Protein AF-G9YFD0-F1 (afdb_monomer)

InterPro domains:
  IPR000417 Hydroxyethylthiazole kinase [PF02110] (16-222)
  IPR000417 Hydroxyethylthiazole kinase [PIRSF000513] (11-227)
  IPR000417 Hydroxyethylthiazole kinase [PR01099] (23-30)
  IPR000417 Hydroxyethylthiazole kinase [PR01099] (36-57)
  IPR000417 Hydroxyethylthiazole kinase [PR01099] (67-75)
  IPR000417 Hydroxyethylthiazole kinase [PR01099] (93-110)
  IPR000417 Hydroxyethylthiazole kinase [PR01099] (123-137)
  IPR000417 Hydroxyethylthiazole kinase [cd01170] (19-228)
  IPR029056 Ribokinase-like [G3DSA:3.40.1190.20] (1-235)
  IPR029056 Ribokinase-like [SSF53613] (13-232)

Solvent-accessible surface area (backbone atoms only — not comparable to full-atom values): 11737 Å² total; per-residue (Å²): 131,86,48,73,67,54,50,52,53,51,38,54,51,44,54,51,49,29,58,76,63,40,37,35,24,25,32,36,59,23,83,90,32,47,67,56,22,38,52,41,19,41,72,67,32,26,34,61,48,78,47,64,46,40,68,54,27,33,51,38,44,69,70,28,49,12,28,21,43,37,50,62,58,78,53,83,59,42,75,52,11,52,57,43,22,39,52,45,21,52,76,68,73,37,39,29,27,37,30,56,47,67,55,85,52,64,69,68,51,46,51,52,58,58,50,38,68,81,37,56,42,31,25,40,39,37,41,22,60,36,40,16,28,49,16,20,73,69,74,36,58,62,31,37,88,72,58,73,84,54,72,95,76,60,89,58,48,40,75,73,20,45,53,5,33,30,39,47,5,54,70,44,74,17,13,22,36,27,47,60,84,46,26,38,37,22,46,44,82,54,79,46,78,47,78,63,50,56,83,64,48,83,74,38,90,39,52,72,57,18,39,44,32,30,20,12,32,36,35,47,76,41,56,39,54,52,9,46,50,44,27,62,60,71,68,78

Nearest PDB structures (foldseek):
  6jyy-assembly1_B  TM=9.374E-01  e=8.723E-18  Klebsiella pneumoniae
  1ekq-assembly1_A  TM=9.026E-01  e=1.195E-16  Bacillus subtilis
  1esq-assembly1_C  TM=8.991E-01  e=3.021E-16  Bacillus subtilis
  1ekq-assembly2_B  TM=9.129E-01  e=8.063E-16  Bacillus subtilis
  1esq-assembly1_B  TM=9.054E-01  e=2.272E-15  Bacillus subtilis

pLDDT: mean 92.19, std 11.99, range [37.16, 98.88]

Mean predicted aligned error: 4.32 Å

Sequence (236 aa):
MLTEKELRTQAAAAVTAVHETTPLAGSITNFVTIDFVANAQLAVGGSAAMVYLPDEGTALAIAGQSMYINVGTLLPVHERTVPAAMVQLHRSAKPWVLDPVAVGLGELRTKLLSTARNCPPAIIRGNASEIIALAGLWGLNGGSAMSQVRGVDSTDTVRTALDAAVSLARFTGGAVAVSGAEDLITDGTCALYCNGGSPMMERITGCGCSLGGVIAVYAAVVSPLIAAFCGTQLII

Radius of gyration: 15.89 Å; Cα contacts (8 Å, |Δi|>4): 515; chains: 1; bounding box: 35×40×39 Å

Organism: NCBI:txid861450

Secondary structure (DSSP, 8-state):
---HHHHHHHHHHHHHHHHHH--EEEEE--TTTHHHHHHHHHHTT-EEEE--SHHHHHHHHHHSSEEEEE-SS--TTHHHHHHHHHHHHHHTT--EEEE-TTTTS-HHHHHHHHHHTTS--SEEEEEHHHHHHHHHHTT-TT--S------S-----GGGGHHHHHHHHHHHTSEEEEESSEEEEE-SS-EEEEE---GGGGGSTTHHHHHHHHHHHHHTTS-HHHHHHHHHHHT-

Foldseek 3Di:
DDDPVNLVVVLVVLLVQCQVPQFEAEEAEDPVCQVVLQVLCVVSSHHYDYDQAQVVLLVSLVVTQEYEYEPAHDDPRCLRRLLSNLVNNLVVVHAYEYELHQQPDDDSSLVSLLSCLVSPHQEYEYALLSLQCSLQSNVWPLHDVDPVSPDPDDPDDQVSSVRSQLRSLVSRCHKYWHDDQWIWIDNNPDIDIHHDADPCCVVDPCSRVSLSSQLRSSSSPDGRRSSNVSSVVVRD

Structure (mmCIF, N/CA/C/O backbone):
data_AF-G9YFD0-F1
#
_entry.id   AF-G9YFD0-F1
#
loop_
_atom_site.group_PDB
_atom_site.id
_atom_site.type_symbol
_atom_site.label_atom_id
_atom_site.label_alt_id
_atom_site.label_comp_id
_atom_site.label_asym_id
_atom_site.label_entity_id
_atom_site.label_seq_id
_atom_site.pdbx_PDB_ins_code
_atom_site.Cartn_x
_atom_site.Cartn_y
_atom_site.Cartn_z
_atom_site.occupancy
_atom_site.B_iso_or_equiv
_atom_site.auth_seq_id
_atom_site.auth_comp_id
_atom_site.auth_asym_id
_atom_site.auth_atom_id
_atom_site.pdbx_PDB_model_num
ATOM 1 N N . MET A 1 1 ? -18.812 14.965 3.223 1.00 67.12 1 MET A N 1
ATOM 2 C CA . MET A 1 1 ? -17.370 14.919 3.547 1.00 67.12 1 MET A CA 1
ATOM 3 C C . MET A 1 1 ? -17.243 14.603 5.021 1.00 67.12 1 MET A C 1
ATOM 5 O O . MET A 1 1 ? -18.057 15.118 5.780 1.00 67.12 1 MET A O 1
ATOM 9 N N . LEU A 1 2 ? -16.282 13.762 5.400 1.00 81.56 2 LEU A N 1
ATOM 10 C CA . LEU A 1 2 ? -15.976 13.483 6.804 1.00 81.56 2 LEU A CA 1
ATOM 11 C C . LEU A 1 2 ? -15.440 14.749 7.478 1.00 81.56 2 LEU A C 1
ATOM 13 O O . LEU A 1 2 ? -14.580 15.435 6.928 1.00 81.56 2 LEU A O 1
ATOM 17 N N . THR A 1 3 ? -15.950 15.060 8.661 1.00 88.94 3 THR A N 1
ATOM 18 C CA . THR A 1 3 ? -15.402 16.113 9.519 1.00 88.94 3 THR A CA 1
ATOM 19 C C . THR A 1 3 ? -14.108 15.640 10.185 1.00 88.94 3 THR A C 1
ATOM 21 O O . THR A 1 3 ? -13.885 14.441 10.361 1.00 88.94 3 THR A O 1
ATOM 24 N N . GLU A 1 4 ? -13.259 16.572 10.628 1.00 86.94 4 GLU A N 1
ATOM 25 C CA . GLU A 1 4 ? -12.033 16.227 11.368 1.00 86.94 4 GLU A CA 1
ATOM 26 C C . GLU A 1 4 ? -12.337 15.382 12.618 1.00 86.94 4 GLU A C 1
ATOM 28 O O . GLU A 1 4 ? -11.631 14.420 12.922 1.00 86.94 4 GLU A O 1
ATOM 33 N N . LYS A 1 5 ? -13.430 15.702 13.322 1.00 90.50 5 LYS A N 1
ATOM 34 C CA . LYS A 1 5 ? -13.873 14.948 14.497 1.00 90.50 5 LYS A CA 1
ATOM 35 C C . LYS A 1 5 ? -14.193 13.495 14.142 1.00 90.50 5 LYS A C 1
ATOM 37 O O . LYS A 1 5 ? -13.749 12.595 14.847 1.00 90.50 5 LYS A O 1
ATOM 42 N N . GLU A 1 6 ? -14.921 13.261 13.051 1.00 93.38 6 GLU A N 1
ATOM 43 C CA . GLU A 1 6 ? -15.257 11.908 12.590 1.00 93.38 6 GLU A CA 1
ATOM 44 C C . GLU A 1 6 ? -14.015 11.126 12.154 1.00 93.38 6 GLU A C 1
ATOM 46 O O . GLU A 1 6 ? -13.905 9.950 12.500 1.00 93.38 6 GLU A O 1
ATOM 51 N N . LEU A 1 7 ? -13.062 11.768 11.464 1.00 91.81 7 LEU A N 1
ATOM 52 C CA . LEU A 1 7 ? -11.781 11.149 11.101 1.00 91.81 7 LEU A CA 1
ATOM 53 C C . LEU A 1 7 ? -11.010 10.695 12.343 1.00 91.81 7 LEU A C 1
ATOM 55 O O . LEU A 1 7 ? -10.585 9.546 12.413 1.00 91.81 7 LEU A O 1
ATOM 59 N N . ARG A 1 8 ? -10.881 11.563 13.355 1.00 90.94 8 ARG A N 1
ATOM 60 C CA . ARG A 1 8 ? -10.193 11.229 14.614 1.00 90.94 8 ARG A CA 1
ATOM 61 C C . ARG A 1 8 ? -10.898 10.110 15.380 1.00 90.94 8 ARG A C 1
ATOM 63 O O . ARG A 1 8 ? -10.229 9.229 15.911 1.00 90.94 8 ARG A O 1
ATOM 70 N N . THR A 1 9 ? -12.232 10.113 15.422 1.00 95.81 9 THR A N 1
ATOM 71 C CA . THR A 1 9 ? -13.007 9.036 16.057 1.00 95.81 9 THR A CA 1
ATOM 72 C C . THR A 1 9 ? -12.812 7.703 15.338 1.00 95.81 9 THR A C 1
ATOM 74 O O . THR A 1 9 ? -12.570 6.695 15.997 1.00 95.81 9 THR A O 1
ATOM 77 N N . GLN A 1 10 ? -12.864 7.687 14.003 1.00 96.31 10 GLN A N 1
ATOM 78 C CA . GLN A 1 10 ? -12.632 6.468 13.226 1.00 96.31 10 GLN A CA 1
ATOM 79 C C . GLN A 1 10 ? -11.185 5.981 13.338 1.00 96.31 10 GLN A C 1
ATOM 81 O O . GLN A 1 10 ? -10.968 4.780 13.449 1.00 96.31 10 GLN A O 1
ATOM 86 N N . ALA A 1 11 ? -10.207 6.888 13.386 1.00 94.88 11 ALA A N 1
ATOM 87 C CA . ALA A 1 11 ? -8.807 6.531 13.593 1.00 94.88 11 ALA A CA 1
ATOM 88 C C . ALA A 1 11 ? -8.566 5.905 14.976 1.00 94.88 11 ALA A C 1
ATOM 90 O O . ALA A 1 11 ? -7.920 4.866 15.079 1.00 94.88 11 ALA A O 1
ATOM 91 N N . ALA A 1 12 ? -9.139 6.480 16.039 1.00 95.62 12 ALA A N 1
ATOM 92 C CA . ALA A 1 12 ? -9.055 5.902 17.380 1.00 95.62 12 ALA A CA 1
ATOM 93 C C . ALA A 1 12 ? -9.693 4.502 17.436 1.00 95.62 12 ALA A C 1
ATOM 95 O O . ALA A 1 12 ? -9.100 3.576 17.983 1.00 95.62 12 ALA A O 1
ATOM 96 N N . ALA A 1 13 ? -10.862 4.330 16.807 1.00 97.31 13 ALA A N 1
ATOM 97 C CA . ALA A 1 13 ? -11.509 3.025 16.693 1.00 97.31 13 ALA A CA 1
ATOM 98 C C . ALA A 1 13 ? -10.659 2.020 15.895 1.00 97.31 13 ALA A C 1
ATOM 100 O O . ALA A 1 13 ? -10.605 0.848 16.259 1.00 97.31 13 ALA A O 1
ATOM 101 N N . ALA A 1 14 ? -9.957 2.472 14.850 1.00 97.69 14 ALA A N 1
ATOM 102 C CA . ALA A 1 14 ? -9.052 1.635 14.069 1.00 97.69 14 ALA A CA 1
ATOM 103 C C . ALA A 1 14 ? -7.879 1.121 14.917 1.00 97.69 14 ALA A C 1
ATOM 105 O O . ALA A 1 14 ? -7.557 -0.061 14.852 1.00 97.69 14 ALA A O 1
ATOM 106 N N . VAL A 1 15 ? -7.272 1.981 15.746 1.00 96.88 15 VAL A N 1
ATOM 107 C CA . VAL A 1 15 ? -6.200 1.589 16.680 1.00 96.88 15 VAL A CA 1
ATOM 108 C C . VAL A 1 15 ? -6.696 0.514 17.646 1.00 96.88 15 VAL A C 1
ATOM 110 O O . VAL A 1 15 ? -6.052 -0.524 17.785 1.00 96.88 15 VAL A O 1
ATOM 113 N N . THR A 1 16 ? -7.864 0.715 18.263 1.00 97.88 16 THR A N 1
ATOM 114 C CA . THR A 1 16 ? -8.477 -0.294 19.139 1.00 97.88 16 THR A CA 1
ATOM 115 C C . THR A 1 16 ? -8.717 -1.610 18.398 1.00 97.88 16 THR A C 1
ATOM 117 O O . THR A 1 16 ? -8.292 -2.658 18.878 1.00 97.88 16 THR A O 1
ATOM 120 N N . ALA A 1 17 ? -9.307 -1.564 17.200 1.00 98.31 17 ALA A N 1
ATOM 121 C CA . ALA A 1 17 ? -9.599 -2.757 16.411 1.00 98.31 17 ALA A CA 1
ATOM 122 C C . ALA A 1 17 ? -8.333 -3.535 16.015 1.00 98.31 17 ALA A C 1
ATOM 124 O O . ALA A 1 17 ? -8.335 -4.765 16.070 1.00 98.31 17 ALA A O 1
ATOM 125 N N . VAL A 1 18 ? -7.241 -2.849 15.652 1.00 98.31 18 VAL A N 1
ATOM 126 C CA . VAL A 1 18 ? -5.954 -3.506 15.366 1.00 98.31 18 VAL A CA 1
ATOM 127 C C . VAL A 1 18 ? -5.437 -4.235 16.604 1.00 98.31 18 VAL A C 1
ATOM 129 O O . VAL A 1 18 ? -5.108 -5.413 16.505 1.00 98.31 18 VAL A O 1
ATOM 132 N N . HIS A 1 19 ? -5.423 -3.594 17.775 1.00 97.31 19 HIS A N 1
ATOM 133 C CA . HIS A 1 19 ? -4.947 -4.239 19.003 1.00 97.31 19 HIS A CA 1
ATOM 134 C C . HIS A 1 19 ? -5.839 -5.402 19.464 1.00 97.31 19 HIS A C 1
ATOM 136 O O . HIS A 1 19 ? -5.324 -6.397 19.966 1.00 97.31 19 HIS A O 1
ATOM 142 N N . GLU A 1 20 ? -7.158 -5.308 19.279 1.00 98.06 20 GLU A N 1
ATOM 143 C CA . GLU A 1 20 ? -8.101 -6.369 19.655 1.00 98.06 20 GLU A CA 1
ATOM 144 C C . GLU A 1 20 ? -8.042 -7.582 18.720 1.00 98.06 20 GLU A C 1
ATOM 146 O O . GLU A 1 20 ? -8.227 -8.714 19.166 1.00 98.06 20 GLU A O 1
ATOM 151 N N . THR A 1 21 ? -7.794 -7.362 17.426 1.00 97.94 21 THR A N 1
ATOM 152 C CA . THR A 1 21 ? -7.846 -8.429 16.411 1.00 97.94 21 THR A CA 1
ATOM 153 C C . THR A 1 21 ? -6.476 -8.938 15.975 1.00 97.94 21 THR A C 1
ATOM 155 O O . THR A 1 21 ? -6.399 -10.037 15.430 1.00 97.94 21 THR A O 1
ATOM 158 N N . THR A 1 22 ? -5.407 -8.171 16.219 1.00 98.38 22 THR A N 1
ATOM 159 C CA . THR A 1 22 ? -4.022 -8.456 15.800 1.00 98.38 22 THR A CA 1
ATOM 160 C C . THR A 1 22 ? -3.963 -8.984 14.356 1.00 98.38 22 THR A C 1
ATOM 162 O O . THR A 1 22 ? -3.547 -10.123 14.117 1.00 98.38 22 THR A O 1
ATOM 165 N N . PRO A 1 23 ? -4.446 -8.208 13.366 1.00 98.25 23 PRO A N 1
ATOM 166 C CA . PRO A 1 23 ? -4.666 -8.721 12.023 1.00 98.25 23 PRO A CA 1
ATOM 167 C C . PRO A 1 23 ? -3.342 -9.084 11.345 1.00 98.25 23 PRO A C 1
ATOM 169 O O . PRO A 1 23 ? -2.344 -8.367 11.452 1.00 98.25 23 PRO A O 1
ATOM 172 N N . LEU A 1 24 ? -3.348 -10.188 10.601 1.00 98.38 24 LEU A N 1
ATOM 173 C CA . LEU A 1 24 ? -2.224 -10.620 9.782 1.00 98.38 24 LEU A CA 1
ATOM 174 C C . LEU A 1 24 ? -2.207 -9.834 8.469 1.00 98.38 24 LEU A C 1
ATOM 176 O O . LEU A 1 24 ? -3.042 -10.058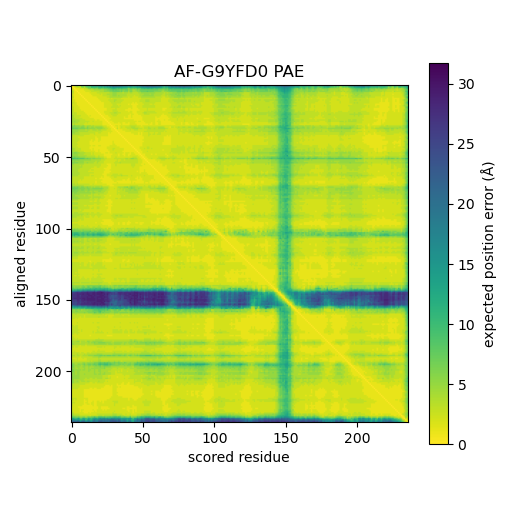 7.587 1.00 98.38 24 LEU A O 1
ATOM 180 N N . ALA A 1 25 ? -1.220 -8.948 8.337 1.00 97.94 25 ALA A N 1
ATOM 181 C CA . ALA A 1 25 ? -0.947 -8.178 7.130 1.00 97.94 25 ALA A CA 1
ATOM 182 C C . ALA A 1 25 ? 0.315 -8.725 6.452 1.00 97.94 25 ALA A C 1
ATOM 184 O O . ALA A 1 25 ? 1.443 -8.338 6.771 1.00 97.94 25 ALA A O 1
ATOM 185 N N . GLY A 1 26 ? 0.125 -9.662 5.522 1.00 97.50 26 GLY A N 1
ATOM 186 C CA . GLY A 1 26 ? 1.235 -10.279 4.800 1.00 97.50 26 GLY A CA 1
ATOM 187 C C . GLY A 1 26 ? 1.991 -9.279 3.927 1.00 97.50 26 GLY A C 1
ATOM 188 O O . GLY A 1 26 ? 1.406 -8.307 3.466 1.00 97.50 26 GLY A O 1
ATOM 189 N N . SER A 1 27 ? 3.270 -9.519 3.654 1.00 98.25 27 SER A N 1
ATOM 190 C CA . SER A 1 27 ? 4.109 -8.595 2.888 1.00 98.25 27 SER A CA 1
ATOM 191 C C . SER A 1 27 ? 4.939 -9.311 1.821 1.00 98.25 27 SER A C 1
ATOM 193 O O . SER A 1 27 ? 5.660 -10.264 2.111 1.00 98.25 27 SER A O 1
ATOM 195 N N . ILE A 1 28 ? 4.900 -8.797 0.592 1.00 97.75 28 ILE A N 1
ATOM 196 C CA . ILE A 1 28 ? 5.964 -8.968 -0.405 1.00 97.75 28 ILE A CA 1
ATOM 197 C C . ILE A 1 28 ? 6.637 -7.603 -0.509 1.00 97.75 28 ILE A C 1
ATOM 199 O O . ILE A 1 28 ? 6.053 -6.667 -1.051 1.00 97.75 28 ILE A O 1
ATOM 203 N N . THR A 1 29 ? 7.838 -7.462 0.047 1.00 96.00 29 THR A N 1
ATOM 204 C CA . THR A 1 29 ? 8.549 -6.178 0.075 1.00 96.00 29 THR A CA 1
ATOM 205 C C . THR A 1 29 ? 9.988 -6.303 -0.397 1.00 96.00 29 THR A C 1
ATOM 207 O O . THR A 1 29 ? 10.494 -7.395 -0.652 1.00 96.00 29 THR A O 1
ATOM 210 N N . ASN A 1 30 ? 10.650 -5.161 -0.546 1.00 92.38 30 ASN A N 1
ATOM 211 C CA . ASN A 1 30 ? 12.049 -5.106 -0.924 1.00 92.38 30 ASN A CA 1
ATOM 212 C C . ASN A 1 30 ? 12.950 -5.646 0.204 1.00 92.38 30 ASN A C 1
ATOM 214 O O . ASN A 1 30 ? 12.721 -5.402 1.390 1.00 92.38 30 ASN A O 1
ATOM 218 N N . PHE A 1 31 ? 14.022 -6.343 -0.175 1.00 92.25 31 PHE A N 1
ATOM 219 C CA . PHE A 1 31 ? 14.973 -6.936 0.774 1.00 92.25 31 PHE A CA 1
ATOM 220 C C . PHE A 1 31 ? 15.747 -5.900 1.608 1.00 92.25 31 PHE A C 1
ATOM 222 O O . PHE A 1 31 ? 16.347 -6.262 2.613 1.00 92.25 31 PHE A O 1
ATOM 229 N N . VAL A 1 32 ? 15.750 -4.622 1.207 1.00 94.12 32 VAL A N 1
ATOM 230 C CA . VAL A 1 32 ? 16.458 -3.545 1.923 1.00 94.12 32 VAL A CA 1
ATOM 231 C C . VAL A 1 32 ? 15.751 -3.194 3.233 1.00 94.12 32 VAL A C 1
ATOM 233 O O . VAL A 1 32 ? 16.401 -2.791 4.191 1.00 94.12 32 VAL A O 1
ATOM 236 N N . THR A 1 33 ? 14.424 -3.339 3.283 1.00 94.88 33 THR A N 1
ATOM 237 C CA . THR A 1 33 ? 13.586 -2.794 4.368 1.00 94.88 33 THR A CA 1
ATOM 238 C C . THR A 1 33 ? 12.714 -3.845 5.043 1.00 94.88 33 THR A C 1
ATOM 240 O O . THR A 1 33 ? 11.880 -3.504 5.874 1.00 94.88 33 THR A O 1
ATOM 243 N N . ILE A 1 34 ? 12.903 -5.124 4.711 1.00 95.94 34 ILE A N 1
ATOM 244 C CA . ILE A 1 34 ? 12.023 -6.212 5.146 1.00 95.94 34 ILE A CA 1
ATOM 245 C C . ILE A 1 34 ? 11.856 -6.300 6.669 1.00 95.94 34 ILE A C 1
ATOM 247 O O . ILE A 1 34 ? 10.727 -6.369 7.150 1.00 95.94 34 ILE A O 1
ATOM 251 N N . ASP A 1 35 ? 12.958 -6.226 7.416 1.00 97.25 35 ASP A N 1
ATOM 252 C CA . ASP A 1 35 ? 12.948 -6.242 8.882 1.00 97.25 35 ASP A CA 1
ATOM 253 C C . ASP A 1 35 ? 12.235 -5.008 9.450 1.00 97.25 35 ASP A C 1
ATOM 255 O O . ASP A 1 35 ? 11.385 -5.111 10.332 1.00 97.25 35 ASP A O 1
ATOM 259 N N . PHE A 1 36 ? 12.509 -3.834 8.883 1.00 96.88 36 PHE A N 1
ATOM 260 C CA . PHE A 1 36 ? 11.915 -2.590 9.356 1.00 96.88 36 PHE A CA 1
ATOM 261 C C . PHE A 1 36 ? 10.405 -2.524 9.092 1.00 96.88 36 PHE A C 1
ATOM 263 O O . PHE A 1 36 ? 9.646 -2.070 9.945 1.00 96.88 36 PHE A O 1
ATOM 270 N N . VAL A 1 37 ? 9.950 -3.044 7.947 1.00 97.69 37 VAL A N 1
ATOM 271 C CA . VAL A 1 37 ? 8.522 -3.214 7.645 1.00 97.69 37 VAL A CA 1
ATOM 272 C C . VAL A 1 37 ? 7.875 -4.170 8.649 1.00 97.69 37 VAL A C 1
ATOM 274 O O . VAL A 1 37 ? 6.824 -3.835 9.188 1.00 97.69 37 VAL A O 1
ATOM 277 N N . ALA A 1 38 ? 8.507 -5.310 8.959 1.00 98.12 38 ALA A N 1
ATOM 278 C CA . ALA A 1 38 ? 7.990 -6.255 9.953 1.00 98.12 38 ALA A CA 1
ATOM 279 C C . ALA A 1 38 ? 7.832 -5.613 11.327 1.00 98.12 38 ALA A C 1
ATOM 281 O O . ALA A 1 38 ? 6.755 -5.663 11.919 1.00 98.12 38 ALA A O 1
ATOM 282 N N . ASN A 1 39 ? 8.887 -4.958 11.806 1.00 98.06 39 ASN A N 1
ATOM 283 C CA . ASN A 1 39 ? 8.886 -4.310 13.108 1.00 98.06 39 ASN A CA 1
ATOM 284 C C . ASN A 1 39 ? 7.850 -3.185 13.183 1.00 98.06 39 ASN A C 1
ATOM 286 O O . ASN A 1 39 ? 7.177 -3.056 14.200 1.00 98.06 39 ASN A O 1
ATOM 290 N N . ALA A 1 40 ? 7.648 -2.422 12.106 1.00 97.50 40 ALA A N 1
ATOM 291 C CA . ALA A 1 40 ? 6.602 -1.405 12.063 1.00 97.50 40 ALA A CA 1
ATOM 292 C C . ALA A 1 40 ? 5.190 -2.010 12.120 1.00 97.50 40 ALA A C 1
ATOM 294 O O . ALA A 1 40 ? 4.349 -1.515 12.867 1.00 97.50 40 ALA A O 1
ATOM 295 N N . GLN A 1 41 ? 4.934 -3.100 11.386 1.00 98.19 41 GLN A N 1
ATOM 296 C CA . GLN A 1 41 ? 3.649 -3.810 11.427 1.00 98.19 41 GLN A CA 1
ATOM 297 C C . GLN A 1 41 ? 3.351 -4.382 12.821 1.00 98.19 41 GLN A C 1
ATOM 299 O O . GLN A 1 41 ? 2.226 -4.264 13.307 1.00 98.19 41 GLN A O 1
ATOM 304 N N . LEU A 1 42 ? 4.363 -4.953 13.480 1.00 98.25 42 LEU A N 1
ATOM 305 C CA . LEU A 1 42 ? 4.259 -5.455 14.852 1.00 98.25 42 LEU A CA 1
ATOM 306 C C . LEU A 1 42 ? 4.041 -4.317 15.860 1.00 98.25 42 LEU A C 1
ATOM 308 O O . LEU A 1 42 ? 3.209 -4.440 16.756 1.00 98.25 42 LEU A O 1
ATOM 312 N N . ALA A 1 43 ? 4.753 -3.197 15.708 1.00 97.44 43 ALA A N 1
ATOM 313 C CA . ALA A 1 43 ? 4.687 -2.063 16.630 1.00 97.44 43 ALA A CA 1
ATOM 314 C C . ALA A 1 43 ? 3.294 -1.423 16.694 1.00 97.44 43 ALA A C 1
ATOM 316 O O . ALA A 1 43 ? 2.879 -0.974 17.761 1.00 97.44 43 ALA A O 1
ATOM 317 N N . VAL A 1 44 ? 2.552 -1.421 15.583 1.00 96.88 44 VAL A N 1
ATOM 318 C CA . VAL A 1 44 ? 1.168 -0.918 15.548 1.00 96.88 44 VAL A CA 1
ATOM 319 C C . VAL A 1 44 ? 0.131 -1.954 15.998 1.00 96.88 44 VAL A C 1
ATOM 321 O O . VAL A 1 44 ? -1.061 -1.676 15.947 1.00 96.88 44 VAL A O 1
ATOM 324 N N . GLY A 1 45 ? 0.561 -3.138 16.451 1.00 97.56 45 GLY A N 1
ATOM 325 C CA . GLY A 1 45 ? -0.311 -4.196 16.967 1.00 97.56 45 GLY A CA 1
ATOM 326 C C . GLY A 1 45 ? -0.790 -5.206 15.923 1.00 97.56 45 GLY A C 1
ATOM 327 O O . GLY A 1 45 ? -1.675 -5.999 16.224 1.00 97.56 45 GLY A O 1
ATOM 328 N N . GLY A 1 46 ? -0.240 -5.191 14.706 1.00 98.00 46 GLY A N 1
ATOM 329 C CA . GLY A 1 46 ? -0.520 -6.202 13.687 1.00 98.00 46 GLY A CA 1
ATOM 330 C C . GLY A 1 46 ? 0.334 -7.463 13.837 1.00 98.00 46 GLY A C 1
ATOM 331 O O . GLY A 1 46 ? 1.246 -7.539 14.659 1.00 98.00 46 GLY A O 1
ATOM 332 N N . SER A 1 47 ? 0.070 -8.449 12.982 1.00 97.81 47 SER A N 1
ATOM 333 C CA . SER A 1 47 ? 0.945 -9.601 12.759 1.00 97.81 47 SER A CA 1
ATOM 334 C C . SER A 1 47 ? 1.601 -9.500 11.380 1.00 97.81 47 SER A C 1
ATOM 336 O O . SER A 1 47 ? 0.947 -9.159 10.390 1.00 97.81 47 SER A O 1
ATOM 338 N N . ALA A 1 48 ? 2.900 -9.787 11.321 1.00 96.44 48 ALA A N 1
ATOM 339 C CA . ALA A 1 48 ? 3.721 -9.657 10.125 1.00 96.44 48 ALA A CA 1
ATOM 340 C C . ALA A 1 48 ? 4.158 -11.032 9.603 1.00 96.44 48 ALA A C 1
ATOM 342 O O . ALA A 1 48 ? 4.617 -11.882 10.366 1.00 96.44 48 ALA A O 1
ATOM 343 N N . ALA A 1 49 ? 4.058 -11.233 8.291 1.00 97.12 49 ALA A N 1
ATOM 344 C CA . ALA A 1 49 ? 4.619 -12.391 7.603 1.00 97.12 49 ALA A CA 1
ATOM 345 C C . ALA A 1 49 ? 5.138 -11.967 6.229 1.00 97.12 49 ALA A C 1
ATOM 347 O O . ALA A 1 49 ? 4.432 -11.292 5.479 1.00 97.12 49 ALA A O 1
ATOM 348 N N . MET A 1 50 ? 6.363 -12.366 5.895 1.00 96.56 50 MET A N 1
ATOM 349 C CA . MET A 1 50 ? 7.038 -11.961 4.664 1.00 96.56 50 MET A CA 1
ATOM 350 C C . MET A 1 50 ? 7.304 -13.171 3.787 1.00 96.56 50 MET A C 1
ATOM 352 O O . MET A 1 50 ? 7.864 -14.157 4.259 1.00 96.56 50 MET A O 1
ATOM 356 N N . VAL A 1 51 ? 6.922 -13.088 2.515 1.00 95.56 51 VAL A N 1
ATOM 357 C CA . VAL A 1 51 ? 6.976 -14.224 1.584 1.00 95.56 51 VAL A CA 1
ATOM 358 C C . VAL A 1 51 ? 7.557 -13.8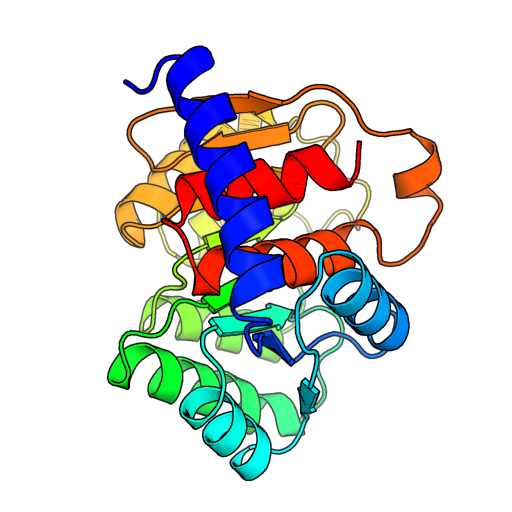20 0.240 1.00 95.56 51 VAL A C 1
ATOM 360 O O . VAL A 1 51 ? 7.416 -12.681 -0.206 1.00 95.56 51 VAL A O 1
ATOM 363 N N . TYR A 1 52 ? 8.190 -14.789 -0.419 1.00 92.19 52 TYR A N 1
ATOM 364 C CA . TYR A 1 52 ? 8.837 -14.604 -1.720 1.00 92.19 52 TYR A CA 1
ATOM 365 C C . TYR A 1 52 ? 8.357 -15.606 -2.760 1.00 92.19 52 TYR A C 1
ATOM 367 O O . TYR A 1 52 ? 8.367 -15.302 -3.956 1.00 92.19 52 TYR A O 1
ATOM 375 N N . LEU A 1 53 ? 7.971 -16.807 -2.325 1.00 96.25 53 LEU A N 1
ATOM 376 C CA . LEU A 1 53 ? 7.618 -17.898 -3.219 1.00 96.25 53 LEU A CA 1
ATOM 377 C C . LEU A 1 53 ? 6.149 -17.799 -3.661 1.00 96.25 53 LEU A C 1
ATOM 379 O O . LEU A 1 53 ? 5.312 -17.327 -2.891 1.00 96.25 53 LEU A O 1
ATOM 383 N N . PRO A 1 54 ? 5.798 -18.209 -4.895 1.00 95.31 54 PRO A N 1
ATOM 384 C CA . PRO A 1 54 ? 4.434 -18.052 -5.407 1.00 95.31 54 PRO A CA 1
ATOM 385 C C . PRO A 1 54 ? 3.354 -18.794 -4.609 1.00 95.31 54 PRO A C 1
ATOM 387 O O . PRO A 1 54 ? 2.240 -18.288 -4.451 1.00 95.31 54 PRO A O 1
ATOM 390 N N . ASP A 1 55 ? 3.669 -19.990 -4.124 1.00 96.19 55 ASP A N 1
ATOM 391 C CA . ASP A 1 55 ? 2.796 -20.809 -3.285 1.00 96.19 55 ASP A CA 1
ATOM 392 C C . ASP A 1 55 ? 2.600 -20.178 -1.903 1.00 96.19 55 ASP A C 1
ATOM 394 O O . ASP A 1 55 ? 1.459 -20.000 -1.478 1.00 96.19 55 ASP A O 1
ATOM 398 N N . GLU A 1 56 ? 3.681 -19.735 -1.259 1.00 97.12 56 GLU A N 1
ATOM 399 C CA . GLU A 1 56 ? 3.629 -19.002 0.012 1.00 97.12 56 GLU A CA 1
ATOM 400 C C . GLU A 1 56 ? 2.877 -17.670 -0.119 1.00 97.12 56 GLU A C 1
ATOM 402 O O . GLU A 1 56 ? 2.048 -17.343 0.725 1.00 97.12 56 GLU A O 1
ATOM 407 N N . GLY A 1 57 ? 3.109 -16.920 -1.201 1.00 96.50 57 GLY A N 1
ATOM 408 C CA . GLY A 1 57 ? 2.408 -15.671 -1.507 1.00 96.50 57 GLY A CA 1
ATOM 409 C C . GLY A 1 57 ? 0.901 -15.865 -1.632 1.00 96.50 57 GLY A C 1
ATOM 410 O O . GLY A 1 57 ? 0.118 -15.102 -1.068 1.00 96.50 57 GLY A O 1
ATOM 411 N N . THR A 1 58 ? 0.490 -16.930 -2.319 1.00 97.31 58 THR A N 1
ATOM 412 C CA . THR A 1 58 ? -0.926 -17.290 -2.460 1.00 97.31 58 THR A CA 1
ATOM 413 C C . THR A 1 58 ? -1.515 -17.757 -1.128 1.00 97.31 58 THR A C 1
ATOM 415 O O . THR A 1 58 ? -2.600 -17.317 -0.748 1.00 97.31 58 THR A O 1
ATOM 418 N N . ALA A 1 59 ? -0.802 -18.613 -0.390 1.00 97.81 59 ALA A N 1
ATOM 419 C CA . ALA A 1 59 ? -1.234 -19.102 0.916 1.00 97.81 59 ALA A CA 1
ATOM 420 C C . ALA A 1 59 ? -1.397 -17.954 1.922 1.00 97.81 59 ALA A C 1
ATOM 422 O O . ALA A 1 59 ? -2.396 -17.894 2.639 1.00 97.81 59 ALA A O 1
ATOM 423 N N . LEU A 1 60 ? -0.469 -16.997 1.925 1.00 97.50 60 LEU A N 1
ATOM 424 C CA . LEU A 1 60 ? -0.534 -15.835 2.798 1.00 97.50 60 LEU A CA 1
ATOM 425 C C . LEU A 1 60 ? -1.666 -14.882 2.403 1.00 97.50 60 LEU A C 1
ATOM 427 O O . LEU A 1 60 ? -2.380 -14.409 3.282 1.00 97.50 60 LEU A O 1
ATOM 431 N N . ALA A 1 61 ? -1.911 -14.670 1.107 1.00 97.81 61 ALA A N 1
ATOM 432 C CA . ALA A 1 61 ? -3.092 -13.939 0.643 1.00 97.81 61 ALA A CA 1
ATOM 433 C C . ALA A 1 61 ? -4.411 -14.606 1.099 1.00 97.81 61 ALA A C 1
ATOM 435 O O . ALA A 1 61 ? -5.397 -13.925 1.389 1.00 97.81 61 ALA A O 1
ATOM 436 N N . ILE A 1 62 ? -4.449 -15.939 1.221 1.00 97.69 62 ILE A N 1
ATOM 437 C CA . ILE A 1 62 ? -5.605 -16.688 1.749 1.00 97.69 62 ILE A CA 1
ATOM 438 C C . ILE A 1 62 ? -5.706 -16.603 3.277 1.00 97.69 62 ILE A C 1
ATOM 440 O O . ILE A 1 62 ? -6.820 -16.525 3.795 1.00 97.69 62 ILE A O 1
ATOM 444 N N . ALA A 1 63 ? -4.591 -16.587 4.001 1.00 97.31 63 ALA A N 1
ATOM 445 C CA . ALA A 1 63 ? -4.588 -16.586 5.463 1.00 97.31 63 ALA A CA 1
ATOM 446 C C . ALA A 1 63 ? -4.757 -15.182 6.075 1.00 97.31 63 ALA A C 1
ATOM 448 O O . ALA A 1 63 ? -5.525 -15.014 7.020 1.00 97.31 63 ALA A O 1
ATOM 449 N N . GLY A 1 64 ? -4.066 -14.176 5.531 1.00 97.25 64 GLY A N 1
ATOM 450 C CA . GLY A 1 64 ? -4.035 -12.809 6.060 1.00 97.25 64 GLY A CA 1
ATOM 451 C C . GLY A 1 64 ? -5.310 -12.020 5.789 1.00 97.25 64 GLY A C 1
ATOM 452 O O . GLY A 1 64 ? -6.065 -12.339 4.875 1.00 97.25 64 GLY A O 1
ATOM 453 N N . GLN A 1 65 ? -5.572 -10.982 6.574 1.00 98.25 65 GLN A N 1
ATOM 454 C CA . GLN A 1 65 ? -6.731 -10.103 6.379 1.00 98.25 65 GLN A CA 1
ATOM 455 C C . GLN A 1 65 ? -6.448 -9.027 5.325 1.00 98.25 65 GLN A C 1
ATOM 457 O O . GLN A 1 65 ? -7.367 -8.555 4.661 1.00 98.25 65 GLN A O 1
ATOM 462 N N . SER A 1 66 ? -5.176 -8.690 5.127 1.00 98.56 66 SER A N 1
ATOM 463 C CA . SER A 1 66 ? -4.707 -7.759 4.107 1.00 98.56 66 SER A CA 1
ATOM 464 C C . SER A 1 66 ? -3.305 -8.141 3.629 1.00 98.56 66 SER A C 1
ATOM 466 O O . SER A 1 66 ? -2.665 -9.047 4.178 1.00 98.56 66 SER A O 1
ATOM 468 N N . MET A 1 67 ? -2.815 -7.456 2.594 1.00 98.56 67 MET A N 1
ATOM 469 C CA . MET A 1 67 ? -1.443 -7.643 2.127 1.00 98.56 67 MET A CA 1
ATOM 470 C C . MET A 1 67 ? -0.789 -6.340 1.672 1.00 98.56 67 MET A C 1
ATOM 472 O O . MET A 1 67 ? -1.435 -5.478 1.082 1.00 98.56 67 MET A O 1
ATOM 476 N N . TYR A 1 68 ? 0.511 -6.219 1.904 1.00 98.69 68 TYR A N 1
ATOM 477 C CA . TYR A 1 68 ? 1.372 -5.169 1.390 1.00 98.69 68 TYR A CA 1
ATOM 478 C C . TYR A 1 68 ? 2.246 -5.708 0.250 1.00 98.69 68 TYR A C 1
ATOM 480 O O . TYR A 1 68 ? 2.913 -6.733 0.399 1.00 98.69 68 TYR A O 1
ATOM 488 N N . ILE A 1 69 ? 2.247 -5.028 -0.897 1.00 98.44 69 ILE A N 1
ATOM 489 C CA . ILE A 1 69 ? 3.054 -5.392 -2.064 1.00 98.44 69 ILE A CA 1
ATOM 490 C C . ILE A 1 69 ? 3.881 -4.182 -2.501 1.00 98.44 69 ILE A C 1
ATOM 492 O O . ILE A 1 69 ? 3.350 -3.194 -3.008 1.00 98.44 69 ILE A O 1
ATOM 496 N N . ASN A 1 70 ? 5.198 -4.294 -2.352 1.00 97.44 70 ASN A N 1
ATOM 497 C CA . ASN A 1 70 ? 6.187 -3.292 -2.733 1.00 97.44 70 ASN A CA 1
ATOM 498 C C . ASN A 1 70 ? 7.110 -3.839 -3.831 1.00 97.44 70 ASN A C 1
ATOM 500 O O . ASN A 1 70 ? 7.659 -4.935 -3.722 1.00 97.44 70 ASN A O 1
ATOM 504 N N . VAL A 1 71 ? 7.297 -3.055 -4.896 1.00 95.19 71 VAL A N 1
ATOM 505 C CA . VAL A 1 71 ? 8.063 -3.461 -6.093 1.00 95.19 71 VAL A CA 1
ATOM 506 C C . VAL A 1 71 ? 9.471 -2.845 -6.163 1.00 95.19 71 VAL A C 1
ATOM 508 O O . VAL A 1 71 ? 10.054 -2.714 -7.244 1.00 95.19 71 VAL A O 1
ATOM 511 N N . GLY A 1 72 ? 10.041 -2.472 -5.013 1.00 91.56 72 GLY A N 1
ATOM 512 C CA . GLY A 1 72 ? 11.327 -1.778 -4.911 1.00 91.56 72 GLY A CA 1
ATOM 513 C C . GLY A 1 72 ? 12.513 -2.613 -5.387 1.00 91.56 72 GLY A C 1
ATOM 514 O O . GLY A 1 72 ? 13.217 -2.197 -6.307 1.00 91.56 72 GLY A O 1
ATOM 515 N N . THR A 1 73 ? 12.713 -3.814 -4.837 1.00 91.81 73 THR A N 1
ATOM 516 C CA . THR A 1 73 ? 13.804 -4.714 -5.250 1.00 91.81 73 THR A CA 1
ATOM 517 C C . THR A 1 73 ? 13.280 -6.065 -5.727 1.00 91.81 73 THR A C 1
ATOM 519 O O . THR A 1 73 ? 13.115 -7.025 -4.977 1.00 91.81 73 THR A O 1
ATOM 522 N N . LEU A 1 74 ? 12.982 -6.133 -7.025 1.00 92.81 74 LEU A N 1
ATOM 523 C CA . LEU A 1 74 ? 12.407 -7.324 -7.639 1.00 92.81 74 LEU A CA 1
ATOM 524 C C . LEU A 1 74 ? 13.471 -8.379 -7.967 1.00 92.81 74 LEU A C 1
ATOM 526 O O . LEU A 1 74 ? 14.533 -8.065 -8.498 1.00 92.81 74 LEU A O 1
ATOM 530 N N . LEU A 1 75 ? 13.131 -9.641 -7.707 1.00 93.62 75 LEU A N 1
ATOM 531 C CA . LEU A 1 75 ? 13.858 -10.830 -8.135 1.00 93.62 75 LEU A CA 1
ATOM 532 C C . LEU A 1 75 ? 13.055 -11.542 -9.234 1.00 93.62 75 LEU A C 1
ATOM 534 O O . LEU A 1 75 ? 11.831 -11.391 -9.267 1.00 93.62 75 LEU A O 1
ATOM 538 N N . PRO A 1 76 ? 13.684 -12.373 -10.087 1.00 94.44 76 PRO A N 1
ATOM 539 C CA . PRO A 1 76 ? 12.972 -13.116 -11.132 1.00 94.44 76 PRO A CA 1
ATOM 540 C C . PRO A 1 76 ? 11.769 -13.927 -10.621 1.00 94.44 76 PRO A C 1
ATOM 542 O O . PRO A 1 76 ? 10.746 -14.009 -11.293 1.00 94.44 76 PRO A O 1
ATOM 545 N N . VAL A 1 77 ? 11.835 -14.465 -9.395 1.00 95.81 77 VAL A N 1
ATOM 546 C CA . VAL A 1 77 ? 10.716 -15.203 -8.776 1.00 95.81 77 VAL A CA 1
ATOM 547 C C . VAL A 1 77 ? 9.443 -14.353 -8.634 1.00 95.81 77 VAL A C 1
ATOM 549 O O . VAL A 1 77 ? 8.335 -14.874 -8.780 1.00 95.81 77 VAL A O 1
ATOM 552 N N . HIS A 1 78 ? 9.576 -13.035 -8.445 1.00 96.38 78 HIS A N 1
ATOM 553 C CA . HIS A 1 78 ? 8.440 -12.128 -8.273 1.00 96.38 78 HIS A CA 1
ATOM 554 C C . HIS A 1 78 ? 7.584 -11.984 -9.532 1.00 96.38 78 HIS A C 1
ATOM 556 O O . HIS A 1 78 ? 6.416 -11.618 -9.413 1.00 96.38 78 HIS A O 1
ATOM 562 N N . GLU A 1 79 ? 8.108 -12.336 -10.712 1.00 96.31 79 GLU A N 1
ATOM 563 C CA . GLU A 1 79 ? 7.306 -12.426 -11.937 1.00 96.31 79 GLU A CA 1
ATOM 564 C C . GLU A 1 79 ? 6.137 -13.408 -11.789 1.00 96.31 79 GLU A C 1
ATOM 566 O O . GLU A 1 79 ? 5.083 -13.218 -12.392 1.00 96.31 79 GLU A O 1
ATOM 571 N N . ARG A 1 80 ? 6.303 -14.437 -10.950 1.00 97.19 80 ARG A N 1
ATOM 572 C CA . ARG A 1 80 ? 5.261 -15.418 -10.639 1.00 97.19 80 ARG A CA 1
ATOM 573 C C . ARG A 1 80 ? 4.542 -15.097 -9.333 1.00 97.19 80 ARG A C 1
ATOM 575 O O . ARG A 1 80 ? 3.321 -15.216 -9.279 1.00 97.19 80 ARG A O 1
ATOM 582 N N . THR A 1 81 ? 5.276 -14.688 -8.299 1.00 97.44 81 THR A N 1
ATOM 583 C CA . THR A 1 81 ? 4.715 -14.492 -6.953 1.00 97.44 81 THR A CA 1
ATOM 584 C C . THR A 1 81 ? 3.728 -13.336 -6.886 1.00 97.44 81 THR A C 1
ATOM 586 O O . THR A 1 81 ? 2.617 -13.505 -6.388 1.00 97.44 81 THR A O 1
ATOM 589 N N . VAL A 1 82 ? 4.112 -12.165 -7.401 1.00 97.69 82 VAL A N 1
ATOM 590 C CA . VAL A 1 82 ? 3.316 -10.942 -7.246 1.00 97.69 82 VAL A CA 1
ATOM 591 C C . VAL A 1 82 ? 1.965 -11.051 -7.969 1.00 97.69 82 VAL A C 1
ATOM 593 O O . VAL A 1 82 ? 0.945 -10.803 -7.323 1.00 97.69 82 VAL A O 1
ATOM 596 N N . PRO A 1 83 ? 1.888 -11.496 -9.242 1.00 97.31 83 PRO A N 1
ATOM 597 C CA . PRO A 1 83 ? 0.599 -11.667 -9.910 1.00 97.31 83 PRO A CA 1
ATOM 598 C C . PRO A 1 83 ? -0.289 -12.725 -9.246 1.00 97.31 83 PRO A C 1
ATOM 600 O O . PRO A 1 83 ? -1.499 -12.527 -9.161 1.00 97.31 83 PRO A O 1
ATOM 603 N N . ALA A 1 84 ? 0.286 -13.827 -8.749 1.00 97.44 84 ALA A N 1
ATOM 604 C CA . ALA A 1 84 ? -0.477 -14.865 -8.055 1.00 97.44 84 ALA A CA 1
ATOM 605 C C . ALA A 1 84 ? -1.136 -14.322 -6.776 1.00 97.44 84 ALA A C 1
ATOM 607 O O . ALA A 1 84 ? -2.336 -14.521 -6.572 1.00 97.44 84 ALA A O 1
ATOM 608 N N . ALA A 1 85 ? -0.384 -13.562 -5.972 1.00 98.06 85 ALA A N 1
ATOM 609 C CA . ALA A 1 85 ? -0.911 -12.893 -4.787 1.00 98.06 85 ALA A CA 1
ATOM 610 C C . ALA A 1 85 ? -2.010 -11.876 -5.147 1.00 98.06 85 ALA A C 1
ATOM 612 O O . ALA A 1 85 ? -3.097 -11.940 -4.578 1.00 98.06 85 ALA A O 1
ATOM 613 N N . MET A 1 86 ? -1.782 -10.999 -6.135 1.00 97.94 86 MET A N 1
ATOM 614 C CA . MET A 1 86 ? -2.772 -10.006 -6.595 1.00 97.94 86 MET A CA 1
ATOM 615 C C . MET A 1 86 ? -4.092 -10.657 -7.026 1.00 97.94 86 MET A C 1
ATOM 617 O O . MET A 1 86 ? -5.167 -10.234 -6.600 1.00 97.94 86 MET A O 1
ATOM 621 N N . VAL A 1 87 ? -4.016 -11.711 -7.846 1.00 97.62 87 VAL A N 1
ATOM 622 C CA . VAL A 1 87 ? -5.196 -12.449 -8.315 1.00 97.62 87 VAL A CA 1
ATOM 623 C C . VAL A 1 87 ? -5.936 -13.085 -7.143 1.00 97.62 87 VAL A C 1
ATOM 625 O O . VAL A 1 87 ? -7.166 -13.047 -7.103 1.00 97.62 87 VAL A O 1
ATOM 628 N N . GLN A 1 88 ? -5.211 -13.656 -6.181 1.00 98.12 88 GLN A N 1
ATOM 629 C CA . GLN A 1 88 ? -5.822 -14.276 -5.012 1.00 98.12 88 GLN A CA 1
ATOM 630 C C . GLN A 1 88 ? -6.510 -13.250 -4.103 1.00 98.12 88 GLN A C 1
ATOM 632 O O . GLN A 1 88 ? -7.654 -13.464 -3.709 1.00 98.12 88 GLN A O 1
ATOM 637 N N . LEU A 1 89 ? -5.853 -12.124 -3.815 1.00 98.31 89 LEU A N 1
ATOM 638 C CA . LEU A 1 89 ? -6.412 -11.028 -3.018 1.00 98.31 89 LEU A CA 1
ATOM 639 C C . LEU A 1 89 ? -7.686 -10.477 -3.659 1.00 98.31 89 LEU A C 1
ATOM 641 O O . LEU A 1 89 ? -8.704 -10.331 -2.984 1.00 98.31 89 LEU A O 1
ATOM 645 N N . HIS A 1 90 ? -7.656 -10.267 -4.978 1.00 97.56 90 HIS A N 1
ATOM 646 C CA . HIS A 1 90 ? -8.811 -9.812 -5.742 1.00 97.56 90 HIS A CA 1
ATOM 647 C C . HIS A 1 90 ? -9.972 -10.817 -5.686 1.00 97.56 90 HIS A C 1
ATOM 649 O O . HIS A 1 90 ? -11.100 -10.438 -5.380 1.00 97.56 90 HIS A O 1
ATOM 655 N N . ARG A 1 91 ? -9.702 -12.112 -5.902 1.00 97.31 91 ARG A N 1
ATOM 656 C CA . ARG A 1 91 ? -10.718 -13.180 -5.817 1.00 97.31 91 ARG A CA 1
ATOM 657 C C . ARG A 1 91 ? -11.341 -13.305 -4.429 1.00 97.31 91 ARG A C 1
ATOM 659 O O . ARG A 1 91 ? -12.525 -13.605 -4.327 1.00 97.31 91 ARG A O 1
ATOM 666 N N . SER A 1 92 ? -10.553 -13.104 -3.377 1.00 96.88 92 SER A N 1
ATOM 667 C CA . SER A 1 92 ? -11.013 -13.174 -1.987 1.00 96.88 92 SER A CA 1
ATOM 668 C C . SER A 1 92 ? -11.573 -11.851 -1.456 1.00 96.88 92 SER A C 1
ATOM 670 O O . SER A 1 92 ? -11.910 -11.795 -0.277 1.00 96.88 92 SER A O 1
ATOM 672 N N . ALA A 1 93 ? -11.660 -10.805 -2.288 1.00 96.69 93 ALA A N 1
ATOM 673 C CA . ALA A 1 93 ? -12.072 -9.456 -1.893 1.00 96.69 93 ALA A CA 1
ATOM 674 C C . ALA A 1 93 ? -11.295 -8.910 -0.677 1.00 96.69 93 ALA A C 1
ATOM 676 O O . ALA A 1 93 ? -11.845 -8.186 0.153 1.00 96.69 93 ALA A O 1
ATOM 677 N N . LYS A 1 94 ? -10.011 -9.270 -0.561 1.00 98.06 94 LYS A N 1
ATOM 678 C CA . LYS A 1 94 ? -9.151 -8.811 0.529 1.00 98.06 94 LYS A CA 1
ATOM 679 C C . LYS A 1 94 ? -8.405 -7.544 0.131 1.00 98.06 94 LYS A C 1
ATOM 681 O O . LYS A 1 94 ? -7.830 -7.500 -0.962 1.00 98.06 94 LYS A O 1
ATOM 686 N N . PRO A 1 95 ? -8.384 -6.523 1.000 1.00 98.38 95 PRO A N 1
ATOM 687 C CA . PRO A 1 95 ? -7.703 -5.280 0.705 1.00 98.38 95 PRO A CA 1
ATOM 688 C C . PRO A 1 95 ? -6.197 -5.508 0.632 1.00 98.38 95 PRO A C 1
ATOM 690 O O . PRO A 1 95 ? -5.607 -6.232 1.435 1.00 98.38 95 PRO A O 1
ATOM 693 N N . TRP A 1 96 ? -5.563 -4.853 -0.331 1.00 98.69 96 TRP A N 1
ATOM 694 C CA . TRP A 1 96 ? -4.116 -4.863 -0.442 1.00 98.69 96 TRP A CA 1
ATOM 695 C C . TRP A 1 96 ? -3.572 -3.493 -0.820 1.00 98.69 96 TRP A C 1
ATOM 697 O O . TRP A 1 96 ? -4.263 -2.684 -1.450 1.00 98.69 96 TRP A O 1
ATOM 707 N N . VAL A 1 97 ? -2.347 -3.241 -0.371 1.00 98.81 97 VAL A N 1
ATOM 708 C CA . VAL A 1 97 ? -1.643 -1.968 -0.495 1.00 98.81 97 VAL A CA 1
ATOM 709 C C . VAL A 1 97 ? -0.537 -2.115 -1.526 1.00 98.81 97 VAL A C 1
ATOM 711 O O . VAL A 1 97 ? 0.318 -2.992 -1.395 1.00 98.81 97 VAL A O 1
ATOM 714 N N . LEU A 1 98 ? -0.546 -1.249 -2.535 1.00 98.69 98 LEU A N 1
ATOM 715 C CA . LEU A 1 98 ? 0.509 -1.158 -3.537 1.00 98.69 98 LEU A CA 1
ATOM 716 C C . LEU A 1 98 ? 1.477 -0.027 -3.188 1.00 98.69 98 LEU A C 1
ATOM 718 O O . LEU A 1 98 ? 1.053 1.121 -3.067 1.00 98.69 98 LEU A O 1
ATOM 722 N N . ASP A 1 99 ? 2.769 -0.345 -3.126 1.00 98.00 99 ASP A N 1
ATOM 723 C CA . ASP A 1 99 ? 3.857 0.636 -3.144 1.00 98.00 99 ASP A CA 1
ATOM 724 C C . ASP A 1 99 ? 4.636 0.512 -4.470 1.00 98.00 99 ASP A C 1
ATOM 726 O O . ASP A 1 99 ? 5.429 -0.429 -4.643 1.00 98.00 99 ASP A O 1
ATOM 730 N N . PRO A 1 100 ? 4.375 1.406 -5.449 1.00 96.31 100 PRO A N 1
ATOM 731 C CA . PRO A 1 100 ? 4.902 1.337 -6.804 1.00 96.31 100 PRO A CA 1
ATOM 732 C C . PRO A 1 100 ? 6.330 1.900 -6.897 1.00 96.31 100 PRO A C 1
ATOM 734 O O . PRO A 1 100 ? 6.649 2.583 -7.872 1.00 96.31 100 PRO A O 1
ATOM 737 N N . VAL A 1 101 ? 7.179 1.608 -5.900 1.00 92.06 101 VAL A N 1
ATOM 738 C CA . VAL A 1 101 ? 8.549 2.129 -5.783 1.00 92.06 101 VAL A CA 1
ATOM 739 C C . VAL A 1 101 ? 9.268 2.104 -7.121 1.00 92.06 101 VAL A C 1
ATOM 741 O O . VAL A 1 101 ? 9.408 1.040 -7.738 1.00 92.06 101 VAL A O 1
ATOM 744 N N . ALA A 1 102 ? 9.781 3.263 -7.528 1.00 86.94 102 ALA A N 1
ATOM 745 C CA . ALA A 1 102 ? 10.564 3.412 -8.751 1.00 86.94 102 ALA A CA 1
ATOM 746 C C . ALA A 1 102 ? 9.826 2.966 -10.036 1.00 86.94 102 ALA A C 1
ATOM 748 O O . ALA A 1 102 ? 10.439 2.433 -10.971 1.00 86.94 102 ALA A O 1
ATOM 749 N N . VAL A 1 103 ? 8.503 3.158 -10.100 1.00 87.88 103 VAL A N 1
ATOM 750 C CA . VAL A 1 103 ? 7.721 3.007 -11.338 1.00 87.88 103 VAL A CA 1
ATOM 751 C C . VAL A 1 103 ? 8.383 3.763 -12.500 1.00 87.88 103 VAL A C 1
ATOM 753 O O . VAL A 1 103 ? 8.892 4.870 -12.343 1.00 87.88 103 VAL A O 1
ATOM 756 N N . GLY A 1 104 ? 8.425 3.128 -13.675 1.00 78.12 104 GLY A N 1
ATOM 757 C CA . GLY A 1 104 ? 9.159 3.621 -14.847 1.00 78.12 104 GLY A CA 1
ATOM 758 C C . GLY A 1 104 ? 10.568 3.037 -15.006 1.00 78.12 104 GLY A C 1
ATOM 759 O O . GLY A 1 104 ? 11.159 3.169 -16.074 1.00 78.12 104 GLY A O 1
ATOM 760 N N . LEU A 1 105 ? 11.098 2.329 -14.000 1.00 83.69 105 LEU A N 1
ATOM 761 C CA . LEU A 1 105 ? 12.351 1.580 -14.129 1.00 83.69 105 LEU A CA 1
ATOM 762 C C . LEU A 1 105 ? 12.115 0.094 -14.392 1.00 83.69 105 LEU A C 1
ATOM 764 O O . LEU A 1 105 ? 11.497 -0.590 -13.581 1.00 83.69 105 LEU A O 1
ATOM 768 N N . GLY A 1 106 ? 12.720 -0.434 -15.456 1.00 86.88 106 GLY A N 1
ATOM 769 C CA . GLY A 1 106 ? 12.816 -1.871 -15.724 1.00 86.88 106 GLY A CA 1
ATOM 770 C C . GLY A 1 106 ? 11.529 -2.528 -16.239 1.00 86.88 106 GLY A C 1
ATOM 771 O O . GLY A 1 106 ? 10.404 -2.151 -15.903 1.00 86.88 106 GLY A O 1
ATOM 772 N N . GLU A 1 107 ? 11.708 -3.569 -17.051 1.00 92.25 107 GLU A N 1
ATOM 773 C CA . GLU A 1 107 ? 10.607 -4.262 -17.728 1.00 92.25 107 GLU A CA 1
ATOM 774 C C . GLU A 1 107 ? 9.721 -5.042 -16.750 1.00 92.25 107 GLU A C 1
ATOM 776 O O . GLU A 1 107 ? 8.499 -4.907 -16.784 1.00 92.25 107 GLU A O 1
ATOM 781 N N . LEU A 1 108 ? 10.321 -5.803 -15.823 1.00 94.31 108 LEU A N 1
ATOM 782 C CA . LEU A 1 108 ? 9.565 -6.614 -14.862 1.00 94.31 108 LEU A CA 1
ATOM 783 C C . LEU A 1 108 ? 8.662 -5.751 -13.972 1.00 94.31 108 LEU A C 1
ATOM 785 O O . LEU A 1 108 ? 7.486 -6.061 -13.799 1.00 94.31 108 LEU A O 1
ATOM 789 N N . ARG A 1 109 ? 9.181 -4.641 -13.439 1.00 95.06 109 ARG A N 1
ATOM 790 C CA . ARG A 1 109 ? 8.402 -3.717 -12.603 1.00 95.06 109 ARG A CA 1
ATOM 791 C C . ARG A 1 109 ? 7.233 -3.123 -13.379 1.00 95.06 109 ARG A C 1
ATOM 793 O O . ARG A 1 109 ? 6.103 -3.164 -12.903 1.00 95.06 109 ARG A O 1
ATOM 800 N N . THR A 1 110 ? 7.496 -2.636 -14.590 1.00 94.50 110 THR A N 1
ATOM 801 C CA . THR A 1 110 ? 6.465 -2.096 -15.486 1.00 94.50 110 THR A CA 1
ATOM 802 C C . THR A 1 110 ? 5.386 -3.138 -15.779 1.00 94.50 110 THR A C 1
ATOM 804 O O . THR A 1 110 ? 4.197 -2.835 -15.689 1.00 94.50 110 THR A O 1
ATOM 807 N N . LYS A 1 111 ? 5.777 -4.390 -16.046 1.00 95.62 111 LYS A N 1
ATOM 808 C CA . LYS A 1 111 ? 4.856 -5.513 -16.266 1.00 95.62 111 LYS A CA 1
ATOM 809 C C . LYS A 1 111 ? 3.984 -5.799 -15.039 1.00 95.62 111 LYS A C 1
ATOM 811 O O . LYS A 1 111 ? 2.768 -5.935 -15.180 1.00 95.62 111 LYS A O 1
ATOM 816 N N . LEU A 1 112 ? 4.572 -5.866 -13.843 1.00 96.94 112 LEU A N 1
ATOM 817 C CA . LEU A 1 112 ? 3.835 -6.112 -12.598 1.00 96.94 112 LEU A CA 1
ATOM 818 C C . LEU A 1 112 ? 2.856 -4.974 -12.281 1.00 96.94 112 LEU A C 1
ATOM 820 O O . LEU A 1 112 ? 1.690 -5.235 -11.998 1.00 96.94 112 LEU A O 1
ATOM 824 N N . LEU A 1 113 ? 3.290 -3.718 -12.403 1.00 97.12 113 LEU A N 1
ATOM 825 C CA . LEU A 1 113 ? 2.435 -2.549 -12.173 1.00 97.12 113 LEU A CA 1
ATOM 826 C C . LEU A 1 113 ? 1.324 -2.412 -13.221 1.00 97.12 113 LEU A C 1
ATOM 828 O O . LEU A 1 113 ? 0.211 -2.011 -12.889 1.00 97.12 113 LEU A O 1
ATOM 832 N N . SER A 1 114 ? 1.585 -2.801 -14.470 1.00 95.62 114 SER A N 1
ATOM 833 C CA . SER A 1 114 ? 0.545 -2.889 -15.503 1.00 95.62 114 SER A CA 1
ATOM 834 C C . SER A 1 114 ? -0.462 -3.994 -15.182 1.00 95.62 114 SER A C 1
ATOM 836 O O . SER A 1 114 ? -1.658 -3.823 -15.389 1.00 95.62 114 SER A O 1
ATOM 838 N N . THR A 1 115 ? 0.001 -5.119 -14.628 1.00 95.88 115 THR A N 1
ATOM 839 C CA . THR A 1 115 ? -0.865 -6.235 -14.214 1.00 95.88 115 THR A CA 1
ATOM 840 C C . THR A 1 115 ? -1.750 -5.852 -13.028 1.00 95.88 115 THR A C 1
ATOM 842 O O . THR A 1 115 ? -2.930 -6.199 -13.021 1.00 95.88 115 THR A O 1
ATOM 845 N N . ALA A 1 116 ? -1.220 -5.080 -12.072 1.00 97.50 116 ALA A N 1
ATOM 846 C CA . ALA A 1 116 ? -1.956 -4.588 -10.905 1.00 97.50 116 ALA A CA 1
ATOM 847 C C . ALA A 1 116 ? -3.232 -3.819 -11.283 1.00 97.50 116 ALA A C 1
ATOM 849 O O . ALA A 1 116 ? -4.219 -3.868 -10.552 1.00 97.50 116 ALA A O 1
ATOM 850 N N . ARG A 1 117 ? -3.256 -3.179 -12.460 1.00 97.12 117 ARG A N 1
ATOM 851 C CA . ARG A 1 117 ? -4.447 -2.514 -13.005 1.00 97.12 117 ARG A CA 1
ATOM 852 C C . ARG A 1 117 ? -5.660 -3.442 -13.126 1.00 97.12 117 ARG A C 1
ATOM 854 O O . ARG A 1 117 ? -6.785 -2.987 -12.949 1.00 97.12 117 ARG A O 1
ATOM 861 N N . ASN A 1 118 ? -5.435 -4.721 -13.429 1.00 96.81 118 ASN A N 1
ATOM 862 C CA . ASN A 1 118 ? -6.492 -5.720 -13.617 1.00 96.81 118 ASN A CA 1
ATOM 863 C C . ASN A 1 118 ? -6.983 -6.329 -12.294 1.00 96.81 118 ASN A C 1
ATOM 865 O O . ASN A 1 118 ? -7.994 -7.025 -12.271 1.00 96.81 118 ASN A O 1
ATOM 869 N N . CYS A 1 119 ? -6.260 -6.102 -11.199 1.00 96.88 119 CYS A N 1
ATOM 870 C CA . CYS A 1 119 ? -6.589 -6.578 -9.859 1.00 96.88 119 CYS A CA 1
ATOM 871 C C . CYS A 1 119 ? -6.408 -5.414 -8.877 1.00 96.88 119 CYS A C 1
ATOM 873 O O . CYS A 1 119 ? -5.509 -5.485 -8.045 1.00 96.88 119 CYS A O 1
ATOM 875 N N . PRO A 1 120 ? -7.186 -4.323 -9.004 1.00 97.19 120 PRO A N 1
ATOM 876 C CA . PRO A 1 120 ? -6.855 -3.036 -8.399 1.00 97.19 120 PRO A CA 1
ATOM 877 C C . PRO A 1 120 ? -6.632 -3.131 -6.876 1.00 97.19 120 PRO A C 1
ATOM 879 O O . PRO A 1 120 ? -7.406 -3.806 -6.192 1.00 97.19 120 PRO A O 1
ATOM 882 N N . PRO A 1 121 ? -5.588 -2.470 -6.337 1.00 98.56 121 PRO A N 1
ATOM 883 C CA . PRO A 1 121 ? -5.352 -2.385 -4.899 1.00 98.56 121 PRO A CA 1
ATOM 884 C C . PRO A 1 121 ? -6.414 -1.543 -4.203 1.00 98.56 121 PRO A C 1
ATOM 886 O O . PRO A 1 121 ? -6.937 -0.584 -4.771 1.00 98.56 121 PRO A O 1
ATOM 889 N N . ALA A 1 122 ? -6.666 -1.855 -2.933 1.00 98.69 122 ALA A N 1
ATOM 890 C CA . ALA A 1 122 ? -7.526 -1.037 -2.086 1.00 98.69 122 ALA A CA 1
ATOM 891 C C . ALA A 1 122 ? -6.849 0.292 -1.726 1.00 98.69 122 ALA A C 1
ATOM 893 O O . ALA A 1 122 ? -7.526 1.305 -1.565 1.00 98.69 122 ALA A O 1
ATOM 894 N N . ILE A 1 123 ? -5.517 0.298 -1.595 1.00 98.88 123 ILE A N 1
ATOM 895 C CA . ILE A 1 123 ? -4.746 1.503 -1.287 1.00 98.88 123 ILE A CA 1
ATOM 896 C C . ILE A 1 123 ? -3.486 1.549 -2.148 1.00 98.88 123 ILE A C 1
ATOM 898 O O . ILE A 1 123 ? -2.788 0.548 -2.293 1.00 98.88 123 ILE A O 1
ATOM 902 N N . ILE A 1 124 ? -3.171 2.715 -2.700 1.00 98.81 124 ILE A N 1
ATOM 903 C CA . ILE A 1 124 ? -1.887 2.979 -3.358 1.00 98.81 124 ILE A CA 1
ATOM 904 C C . ILE A 1 124 ? -1.141 4.001 -2.513 1.00 98.81 124 ILE A C 1
ATOM 906 O O . ILE A 1 124 ? -1.701 5.041 -2.173 1.00 98.81 124 ILE A O 1
ATOM 910 N N . ARG A 1 125 ? 0.122 3.734 -2.188 1.00 97.19 125 ARG A N 1
ATOM 911 C CA . ARG A 1 125 ? 0.976 4.682 -1.474 1.00 97.19 125 ARG A CA 1
ATOM 912 C C . ARG A 1 125 ? 2.271 4.895 -2.241 1.00 97.19 125 ARG A C 1
ATOM 914 O O . ARG A 1 125 ? 2.895 3.920 -2.625 1.00 97.19 125 ARG A O 1
ATOM 921 N N . GLY A 1 126 ? 2.692 6.141 -2.421 1.00 95.81 126 GLY A N 1
ATOM 922 C CA . GLY A 1 126 ? 3.952 6.484 -3.088 1.00 95.81 126 GLY A CA 1
ATOM 923 C C . GLY A 1 126 ? 4.290 7.962 -2.931 1.00 95.81 126 GLY A C 1
ATOM 924 O O . GLY A 1 126 ? 3.512 8.721 -2.354 1.00 95.81 126 GLY A O 1
ATOM 925 N N . ASN A 1 127 ? 5.443 8.393 -3.431 1.00 93.88 127 ASN A N 1
ATOM 926 C CA . ASN A 1 127 ? 5.740 9.824 -3.543 1.00 93.88 127 ASN A CA 1
ATOM 927 C C . ASN A 1 127 ? 5.008 10.459 -4.747 1.00 93.88 127 ASN A C 1
ATOM 929 O O . ASN A 1 127 ? 4.387 9.765 -5.555 1.00 93.88 127 ASN A O 1
ATOM 933 N N . ALA A 1 128 ? 5.081 11.787 -4.886 1.00 93.50 128 ALA A N 1
ATOM 934 C CA . ALA A 1 128 ? 4.393 12.511 -5.959 1.00 93.50 128 ALA A CA 1
ATOM 935 C C . ALA A 1 128 ? 4.737 11.977 -7.364 1.00 93.50 128 ALA A C 1
ATOM 937 O O . ALA A 1 128 ? 3.836 11.684 -8.153 1.00 93.50 128 ALA A O 1
ATOM 938 N N . SER A 1 129 ? 6.028 11.785 -7.653 1.00 92.31 129 SER A N 1
ATOM 939 C CA . SER A 1 129 ? 6.496 11.306 -8.958 1.00 92.31 129 SER A CA 1
ATOM 940 C C . SER A 1 129 ? 6.017 9.885 -9.280 1.00 92.31 129 SER A C 1
ATOM 942 O O . SER A 1 129 ? 5.632 9.602 -10.416 1.00 92.31 129 SER A O 1
ATOM 944 N N . GLU A 1 130 ? 5.971 9.003 -8.280 1.00 95.44 130 GLU A N 1
ATOM 945 C CA . GLU A 1 130 ? 5.523 7.618 -8.427 1.00 95.44 130 GLU A CA 1
ATOM 946 C C . GLU A 1 130 ? 4.020 7.544 -8.700 1.00 95.44 130 GLU A C 1
ATOM 948 O O . GLU A 1 130 ? 3.573 6.788 -9.562 1.00 95.44 130 GLU A O 1
ATOM 953 N N . ILE A 1 131 ? 3.227 8.369 -8.016 1.00 97.31 131 ILE A N 1
ATOM 954 C CA . ILE A 1 131 ? 1.775 8.429 -8.206 1.00 97.31 131 ILE A CA 1
ATOM 955 C C . ILE A 1 131 ? 1.423 8.983 -9.594 1.00 97.31 131 ILE A C 1
ATOM 957 O O . ILE A 1 131 ? 0.583 8.406 -10.290 1.00 97.31 131 ILE A O 1
ATOM 961 N N . ILE A 1 132 ? 2.109 10.037 -10.046 1.00 95.38 132 ILE A N 1
ATOM 962 C CA . ILE A 1 132 ? 1.946 10.597 -11.399 1.00 95.38 132 ILE A CA 1
ATOM 963 C C . ILE A 1 132 ? 2.338 9.568 -12.470 1.00 95.38 132 ILE A C 1
ATOM 965 O O . ILE A 1 132 ? 1.617 9.375 -13.454 1.00 95.38 132 ILE A O 1
ATOM 969 N N . ALA A 1 133 ? 3.461 8.876 -12.284 1.00 94.94 133 ALA A N 1
ATOM 970 C CA . ALA A 1 133 ? 3.932 7.869 -13.228 1.00 94.94 133 ALA A CA 1
ATOM 971 C C . ALA A 1 133 ? 3.014 6.637 -13.273 1.00 94.94 133 ALA A C 1
ATOM 973 O O . ALA A 1 133 ? 2.736 6.127 -14.359 1.00 94.94 133 ALA A O 1
ATOM 974 N N . LEU A 1 134 ? 2.485 6.178 -12.132 1.00 97.31 134 LEU A N 1
ATOM 975 C CA . LEU A 1 134 ? 1.525 5.072 -12.093 1.0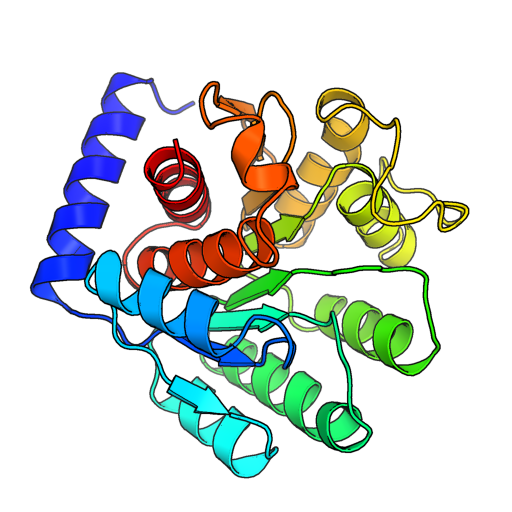0 97.31 134 LEU A CA 1
ATOM 976 C C . LEU A 1 134 ? 0.209 5.444 -12.789 1.00 97.31 134 LEU A C 1
ATOM 978 O O . LEU A 1 134 ? -0.305 4.652 -13.578 1.00 97.31 134 LEU A O 1
ATOM 982 N N . ALA A 1 135 ? -0.311 6.653 -12.551 1.00 97.19 135 ALA A N 1
ATOM 983 C CA . ALA A 1 135 ? -1.483 7.154 -13.266 1.00 97.19 135 ALA A CA 1
ATOM 984 C C . ALA A 1 135 ? -1.233 7.195 -14.783 1.00 97.19 135 ALA A C 1
ATOM 986 O O . ALA A 1 135 ? -2.089 6.763 -15.555 1.00 97.19 135 ALA A O 1
ATOM 987 N N . GLY A 1 136 ? -0.040 7.628 -15.208 1.00 95.50 136 GLY A N 1
ATOM 988 C CA . GLY A 1 136 ? 0.373 7.629 -16.614 1.00 95.50 136 GLY A CA 1
ATOM 989 C C . GLY A 1 136 ? 0.434 6.223 -17.210 1.00 95.50 136 GLY A C 1
ATOM 990 O O . GLY A 1 136 ? -0.129 5.981 -18.276 1.00 95.50 136 GLY A O 1
ATOM 991 N N . LEU A 1 137 ? 1.037 5.273 -16.488 1.00 95.25 137 LEU A N 1
ATOM 992 C CA . LEU A 1 137 ? 1.103 3.861 -16.878 1.00 95.25 137 LEU A CA 1
ATOM 993 C C . LEU A 1 137 ? -0.292 3.238 -17.038 1.00 95.25 137 LEU A C 1
ATOM 995 O O . LEU A 1 137 ? -0.500 2.379 -17.891 1.00 95.25 137 LEU A O 1
ATOM 999 N N . TRP A 1 138 ? -1.257 3.666 -16.224 1.00 97.06 138 TRP A N 1
ATOM 1000 C CA . TRP A 1 138 ? -2.640 3.191 -16.274 1.00 97.06 138 TRP A CA 1
ATOM 1001 C C . TRP A 1 138 ? -3.540 3.990 -17.229 1.00 97.06 138 TRP A C 1
ATOM 1003 O O . TRP A 1 138 ? -4.725 3.668 -17.344 1.00 97.06 138 TRP A O 1
ATOM 1013 N N . GLY A 1 139 ? -2.998 4.997 -17.926 1.00 96.19 139 GLY A N 1
ATOM 1014 C CA . GLY A 1 139 ? -3.738 5.841 -18.868 1.00 96.19 139 GLY A CA 1
ATOM 1015 C C . GLY A 1 139 ? -4.806 6.714 -18.202 1.00 96.19 139 GLY A C 1
ATOM 1016 O O . GLY A 1 139 ? -5.868 6.931 -18.781 1.00 96.19 139 GLY A O 1
ATOM 1017 N N . LEU A 1 140 ? -4.562 7.154 -16.967 1.00 96.62 140 LEU A N 1
ATOM 1018 C CA . LEU A 1 140 ? -5.483 7.963 -16.169 1.00 96.62 140 LEU A CA 1
ATOM 1019 C C . LEU A 1 140 ? -5.110 9.453 -16.209 1.00 96.62 140 LEU A C 1
ATOM 1021 O O . LEU A 1 140 ? -3.964 9.824 -16.469 1.00 96.62 140 LEU A O 1
ATOM 1025 N N . ASN A 1 141 ? -6.089 10.315 -15.918 1.00 92.62 141 ASN A N 1
ATOM 1026 C CA . ASN A 1 141 ? -5.887 11.765 -15.851 1.00 92.62 141 ASN A CA 1
ATOM 1027 C C . ASN A 1 141 ? -4.851 12.145 -14.781 1.00 92.62 141 ASN A C 1
ATOM 1029 O O . ASN A 1 141 ? -4.676 11.442 -13.787 1.00 92.62 141 ASN A O 1
ATOM 1033 N N . GLY A 1 142 ? -4.153 13.262 -15.002 1.00 88.44 142 GLY A N 1
ATOM 1034 C CA . GLY A 1 142 ? -3.047 13.707 -14.145 1.00 88.44 142 GLY A CA 1
ATOM 1035 C C . GLY A 1 142 ? -1.774 12.859 -14.274 1.00 88.44 142 GLY A C 1
ATOM 1036 O O . GLY A 1 142 ? -0.751 13.208 -13.694 1.00 88.44 142 GLY A O 1
ATOM 1037 N N . GLY A 1 143 ? -1.817 11.763 -15.038 1.00 86.44 143 GLY A N 1
ATOM 1038 C CA . GLY A 1 143 ? -0.671 10.911 -15.305 1.00 86.44 143 GLY A CA 1
ATOM 1039 C C . GLY A 1 143 ? 0.242 11.439 -16.409 1.00 86.44 143 GLY A C 1
ATOM 1040 O O . GLY A 1 143 ? -0.204 12.097 -17.349 1.00 86.44 143 GLY A O 1
ATOM 1041 N N . SER A 1 144 ? 1.527 11.091 -16.331 1.00 80.94 144 SER A N 1
ATOM 1042 C CA . SER A 1 144 ? 2.510 11.354 -17.388 1.00 80.94 144 SER A CA 1
ATOM 1043 C C . SER A 1 144 ? 3.281 10.080 -17.725 1.00 80.94 144 SER A C 1
ATOM 1045 O O . SER A 1 144 ? 3.801 9.410 -16.835 1.00 80.94 144 SER A O 1
ATOM 1047 N N . ALA A 1 145 ? 3.383 9.759 -19.021 1.00 61.12 145 A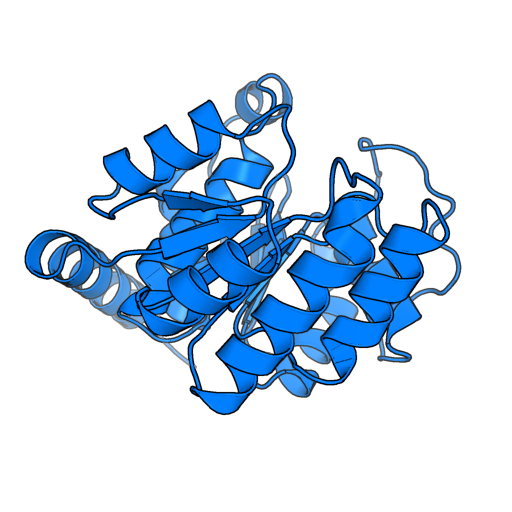LA A N 1
ATOM 1048 C CA . ALA A 1 145 ? 4.188 8.639 -19.526 1.00 61.12 145 ALA A CA 1
ATOM 1049 C C . ALA A 1 145 ? 5.704 8.882 -19.387 1.00 61.12 145 ALA A C 1
ATOM 1051 O O . ALA A 1 145 ? 6.500 7.955 -19.513 1.00 61.12 145 ALA A O 1
ATOM 1052 N N . MET A 1 146 ? 6.102 10.130 -19.130 1.00 50.03 146 MET A N 1
ATOM 1053 C CA . MET A 1 146 ? 7.486 10.549 -18.959 1.00 50.03 146 MET A CA 1
ATOM 1054 C C . MET A 1 146 ? 7.656 11.223 -17.599 1.00 50.03 146 MET A C 1
ATOM 1056 O O . MET A 1 146 ? 7.860 12.432 -17.517 1.00 50.03 146 MET A O 1
ATOM 1060 N N . SER A 1 147 ? 7.645 10.442 -16.522 1.00 45.66 147 SER A N 1
ATOM 1061 C CA . SER A 1 147 ? 8.586 10.780 -15.458 1.00 45.66 147 SER A CA 1
ATOM 1062 C C . SER A 1 147 ? 9.948 10.352 -15.995 1.00 45.66 147 SER A C 1
ATOM 1064 O O . SER A 1 147 ? 10.233 9.159 -16.099 1.00 45.66 147 SER A O 1
ATOM 1066 N N . GLN A 1 148 ? 10.772 11.303 -16.455 1.00 43.22 148 GLN A N 1
ATOM 106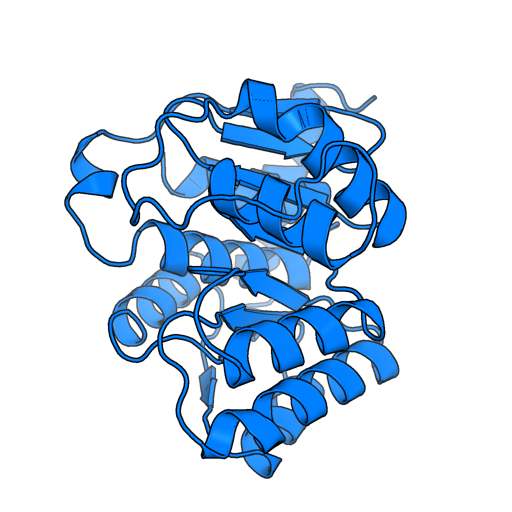7 C CA . GLN A 1 148 ? 12.210 11.039 -16.493 1.00 43.22 148 GLN A CA 1
ATOM 1068 C C . GLN A 1 148 ? 12.532 10.535 -15.093 1.00 43.22 148 GLN A C 1
ATOM 1070 O O . GLN A 1 148 ? 12.360 11.307 -14.156 1.00 43.22 148 GLN A O 1
ATOM 1075 N N . VAL A 1 149 ? 12.893 9.260 -14.943 1.00 43.75 149 VAL A N 1
ATOM 1076 C CA . VAL A 1 149 ? 13.193 8.665 -13.641 1.00 43.75 149 VAL A CA 1
ATOM 1077 C C . VAL A 1 149 ? 14.368 9.442 -13.046 1.00 43.75 149 VAL A C 1
ATOM 1079 O O . VAL A 1 149 ? 15.533 9.136 -13.291 1.00 43.75 149 VAL A O 1
ATOM 1082 N N . ARG A 1 150 ? 14.065 10.502 -12.305 1.00 42.12 150 ARG A N 1
ATOM 1083 C CA . ARG A 1 150 ? 15.025 11.376 -11.642 1.00 42.12 150 ARG A CA 1
ATOM 1084 C C . ARG A 1 150 ? 15.106 10.942 -10.187 1.00 42.12 150 ARG A C 1
ATOM 1086 O O . ARG A 1 150 ? 14.742 11.692 -9.299 1.00 42.12 150 ARG A O 1
ATOM 1093 N N . GLY A 1 151 ? 15.569 9.710 -9.974 1.00 46.03 151 GLY A N 1
ATOM 1094 C CA . GLY A 1 151 ? 15.883 9.172 -8.647 1.00 46.03 151 GLY A CA 1
ATOM 1095 C C . GLY A 1 151 ? 14.743 9.241 -7.620 1.00 46.03 151 GLY A C 1
ATOM 1096 O O . GLY A 1 151 ? 13.591 9.499 -7.945 1.00 46.03 151 GLY A O 1
ATOM 1097 N N . VAL A 1 152 ? 15.094 8.978 -6.361 1.00 43.09 152 VAL A N 1
ATOM 1098 C CA . VAL A 1 152 ? 14.213 9.112 -5.183 1.00 43.09 152 VAL A CA 1
ATOM 1099 C C . VAL A 1 152 ? 14.069 10.593 -4.757 1.00 43.09 152 VAL A C 1
ATOM 1101 O O . VAL A 1 152 ? 13.233 10.916 -3.923 1.00 43.09 152 VAL A O 1
ATOM 1104 N N . ASP A 1 153 ? 14.816 11.502 -5.398 1.00 44.00 153 ASP A N 1
ATOM 1105 C CA . ASP A 1 153 ? 14.924 12.938 -5.089 1.00 44.00 153 ASP A CA 1
ATOM 1106 C C . ASP A 1 153 ? 14.067 13.822 -6.029 1.00 44.00 153 ASP A C 1
ATOM 1108 O O . ASP A 1 153 ? 14.540 14.818 -6.586 1.00 44.00 153 ASP A O 1
ATOM 1112 N N . SER A 1 154 ? 12.810 13.452 -6.292 1.00 53.06 154 SER A N 1
ATOM 1113 C CA . SER A 1 154 ? 11.951 14.214 -7.214 1.00 53.06 154 SER A CA 1
ATOM 1114 C C . SER A 1 154 ? 11.508 15.566 -6.631 1.00 53.06 154 SER A C 1
ATOM 1116 O O . SER A 1 154 ? 11.034 15.631 -5.501 1.00 53.06 154 SER A O 1
ATOM 1118 N N . THR A 1 155 ? 11.560 16.628 -7.441 1.00 56.81 155 THR A N 1
ATOM 1119 C CA . THR A 1 155 ? 11.112 18.001 -7.114 1.00 56.81 155 THR A CA 1
ATOM 1120 C C . THR A 1 155 ? 9.594 18.217 -7.204 1.00 56.81 155 THR A C 1
ATOM 1122 O O . THR A 1 155 ? 9.125 19.341 -7.022 1.00 56.81 155 THR A O 1
ATOM 1125 N N . ASP A 1 156 ? 8.821 17.181 -7.540 1.00 65.31 156 ASP A N 1
ATOM 1126 C CA . ASP A 1 156 ? 7.367 17.284 -7.647 1.00 65.31 156 ASP A CA 1
ATOM 1127 C C . ASP A 1 156 ? 6.740 17.389 -6.258 1.00 65.31 156 ASP A C 1
ATOM 1129 O O . ASP A 1 156 ? 6.924 16.535 -5.392 1.00 65.31 156 ASP A O 1
ATOM 1133 N N . THR A 1 157 ? 5.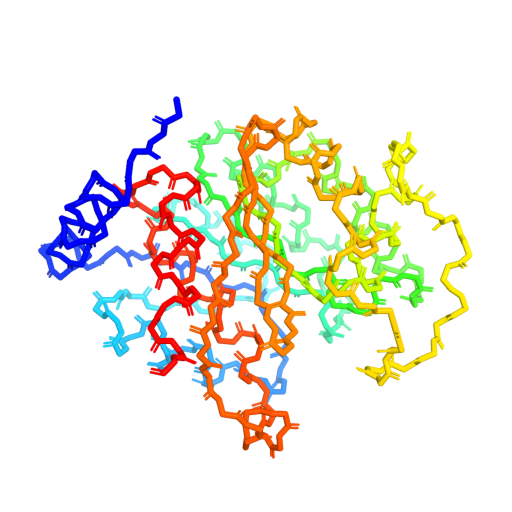985 18.462 -6.035 1.00 81.25 157 THR A N 1
ATOM 1134 C CA . THR A 1 157 ? 5.293 18.663 -4.760 1.00 81.25 157 THR A CA 1
ATOM 1135 C C . THR A 1 157 ? 4.097 17.724 -4.648 1.00 81.25 157 THR A C 1
ATOM 1137 O O . THR A 1 157 ? 3.445 17.409 -5.637 1.00 81.25 157 THR A O 1
ATOM 1140 N N . VAL A 1 158 ? 3.698 17.365 -3.433 1.00 85.88 158 VAL A N 1
ATOM 1141 C CA . VAL A 1 158 ? 2.503 16.534 -3.206 1.00 85.88 158 VAL A CA 1
ATOM 1142 C C . VAL A 1 158 ? 1.238 17.104 -3.867 1.00 85.88 158 VAL A C 1
ATOM 1144 O O . VAL A 1 158 ? 0.391 16.359 -4.359 1.00 85.88 158 VAL A O 1
ATOM 1147 N N . ARG A 1 159 ? 1.134 18.433 -3.980 1.00 89.31 159 ARG A N 1
ATOM 1148 C CA . ARG A 1 159 ? 0.003 19.104 -4.636 1.00 89.31 159 ARG A CA 1
ATOM 1149 C C . ARG A 1 159 ? -0.059 18.871 -6.146 1.00 89.31 159 ARG A C 1
ATOM 1151 O O . ARG A 1 159 ? -1.164 18.843 -6.678 1.00 89.31 159 ARG A O 1
ATOM 1158 N N . THR A 1 160 ? 1.068 18.673 -6.833 1.00 90.56 160 THR A N 1
ATOM 1159 C CA . THR A 1 160 ? 1.058 18.392 -8.283 1.00 90.56 160 THR A CA 1
ATOM 1160 C C . THR A 1 160 ? 0.551 16.984 -8.588 1.00 90.56 160 THR A C 1
ATOM 1162 O O . THR A 1 160 ? 0.028 16.748 -9.672 1.00 90.56 160 THR A O 1
ATOM 1165 N N . ALA A 1 161 ? 0.622 16.066 -7.622 1.00 95.06 161 ALA A N 1
ATOM 1166 C CA . ALA A 1 161 ? 0.097 14.712 -7.756 1.00 95.06 161 ALA A CA 1
ATOM 1167 C C . ALA A 1 161 ? -1.415 14.595 -7.483 1.00 95.06 161 ALA A C 1
ATOM 1169 O O . ALA A 1 161 ? -1.956 13.499 -7.622 1.00 95.06 161 ALA A O 1
ATOM 1170 N N . LEU A 1 162 ? -2.116 15.679 -7.111 1.00 96.31 162 LEU A N 1
ATOM 1171 C CA . LEU A 1 162 ? -3.529 15.621 -6.711 1.00 96.31 162 LEU A CA 1
ATOM 1172 C C . LEU A 1 162 ? -4.428 15.004 -7.793 1.00 96.31 162 LEU A C 1
ATOM 1174 O O . LEU A 1 162 ? -5.189 14.084 -7.496 1.00 96.31 162 LEU A O 1
ATOM 1178 N N . ASP A 1 163 ? -4.318 15.459 -9.042 1.00 96.75 163 ASP A N 1
ATOM 1179 C CA . ASP A 1 163 ? -5.163 14.962 -10.138 1.00 96.75 163 ASP A CA 1
ATOM 1180 C C . ASP A 1 163 ? -4.903 13.479 -10.440 1.00 96.75 163 ASP A C 1
ATOM 1182 O O . ASP A 1 163 ? -5.842 12.710 -10.678 1.00 96.75 163 ASP A O 1
ATOM 1186 N N . ALA A 1 164 ? -3.635 13.060 -10.374 1.00 97.81 164 ALA A N 1
ATOM 1187 C CA . ALA A 1 164 ? -3.231 11.666 -10.524 1.00 97.81 164 ALA A CA 1
ATOM 1188 C C . ALA A 1 164 ? -3.781 10.803 -9.379 1.00 97.81 164 ALA A C 1
ATOM 1190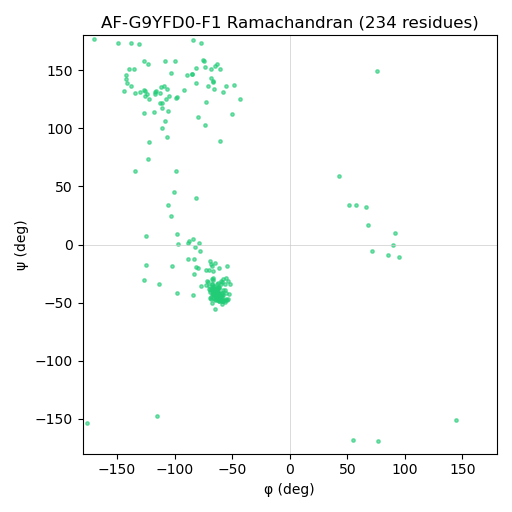 O O . ALA A 1 164 ? -4.384 9.757 -9.624 1.00 97.81 164 ALA A O 1
ATOM 1191 N N . ALA A 1 165 ? -3.633 11.266 -8.134 1.00 98.31 165 ALA A N 1
ATOM 1192 C CA . ALA A 1 165 ? -4.104 10.576 -6.940 1.00 98.31 165 ALA A CA 1
ATOM 1193 C C . ALA A 1 165 ? -5.631 10.416 -6.938 1.00 98.31 165 ALA A C 1
ATOM 1195 O O . ALA A 1 165 ? -6.135 9.318 -6.711 1.00 98.31 165 ALA A O 1
ATOM 1196 N N . VAL A 1 166 ? -6.375 11.475 -7.273 1.00 98.50 166 VAL A N 1
ATOM 1197 C CA . VAL A 1 166 ? -7.840 11.433 -7.399 1.00 98.50 166 VAL A CA 1
ATOM 1198 C C . VAL A 1 166 ? -8.264 10.450 -8.487 1.00 98.50 166 VAL A C 1
ATOM 1200 O O . VAL A 1 166 ? -9.197 9.671 -8.287 1.00 98.50 166 VAL A O 1
ATOM 1203 N N . SER A 1 167 ? -7.586 10.454 -9.636 1.00 98.38 167 SER A N 1
ATOM 1204 C CA . SER A 1 167 ? -7.915 9.560 -10.751 1.00 98.38 167 SER A CA 1
ATOM 1205 C C . SER A 1 167 ? -7.642 8.096 -10.416 1.00 98.38 167 SER A C 1
ATOM 1207 O O . SER A 1 167 ? -8.463 7.233 -10.729 1.00 98.38 167 SER A O 1
ATOM 1209 N N . LEU A 1 168 ? -6.528 7.817 -9.738 1.00 98.75 168 LEU A N 1
ATOM 1210 C CA . LEU A 1 168 ? -6.190 6.488 -9.236 1.00 98.75 168 LEU A CA 1
ATOM 1211 C C . LEU A 1 168 ? -7.200 6.007 -8.189 1.00 98.75 168 LEU A C 1
ATOM 1213 O O . LEU A 1 168 ? -7.719 4.904 -8.334 1.00 98.75 168 LEU A O 1
ATOM 1217 N N . ALA A 1 169 ? -7.542 6.837 -7.199 1.00 98.62 169 ALA A N 1
ATOM 1218 C CA . ALA A 1 169 ? -8.507 6.486 -6.156 1.00 98.62 169 ALA A CA 1
ATOM 1219 C C . ALA A 1 169 ? -9.902 6.188 -6.732 1.00 98.62 169 ALA A C 1
ATOM 1221 O O . ALA A 1 169 ? -10.517 5.178 -6.395 1.00 98.62 169 ALA A O 1
ATOM 1222 N N . ARG A 1 170 ? -10.372 7.006 -7.686 1.00 98.44 170 ARG A N 1
ATOM 1223 C CA . ARG A 1 170 ? -11.632 6.750 -8.408 1.00 98.44 170 ARG A CA 1
ATOM 1224 C C . ARG A 1 170 ? -11.584 5.467 -9.226 1.00 98.44 170 ARG A C 1
ATOM 1226 O O . ARG A 1 170 ? -12.583 4.759 -9.288 1.00 98.44 170 ARG A O 1
ATOM 1233 N N . PHE A 1 171 ? -10.452 5.186 -9.872 1.00 98.56 171 PHE A N 1
ATOM 1234 C CA . PHE A 1 171 ? -10.295 3.981 -10.678 1.00 98.56 171 PHE A CA 1
ATOM 1235 C C . PHE A 1 171 ? -10.324 2.713 -9.819 1.00 98.56 171 PHE A C 1
ATOM 1237 O O . PHE A 1 171 ? -10.955 1.732 -10.206 1.00 98.56 171 PHE A O 1
ATOM 1244 N N . THR A 1 172 ? -9.652 2.720 -8.667 1.00 98.12 172 THR A N 1
ATOM 1245 C CA . THR A 1 172 ? -9.609 1.555 -7.775 1.00 98.12 172 THR A CA 1
ATOM 1246 C C . THR A 1 172 ? -10.839 1.433 -6.877 1.00 98.12 172 THR A C 1
ATOM 1248 O O . THR A 1 172 ? -11.090 0.352 -6.351 1.00 98.12 172 THR A O 1
ATOM 1251 N N . GLY A 1 173 ? -11.597 2.518 -6.679 1.00 97.88 173 GLY A N 1
ATOM 1252 C CA . GLY A 1 173 ? -12.628 2.607 -5.638 1.00 97.88 173 GLY A CA 1
ATOM 1253 C C . GLY A 1 173 ? -12.043 2.614 -4.219 1.00 97.88 173 GLY A C 1
ATOM 1254 O O . GLY A 1 173 ? -12.752 2.322 -3.258 1.00 97.88 173 GLY A O 1
ATOM 1255 N N . GLY A 1 174 ? -10.741 2.883 -4.104 1.00 98.00 174 GLY A N 1
ATOM 1256 C CA . GLY A 1 174 ? -9.960 2.814 -2.877 1.00 98.00 174 GLY A CA 1
ATOM 1257 C C . GLY A 1 174 ? -9.422 4.176 -2.447 1.00 98.00 174 GLY A C 1
ATOM 1258 O O . GLY A 1 174 ? -10.044 5.207 -2.687 1.00 98.00 174 GLY A O 1
ATOM 1259 N N . ALA A 1 175 ? -8.248 4.182 -1.816 1.00 98.56 175 ALA A N 1
ATOM 1260 C CA . ALA A 1 175 ? -7.564 5.407 -1.407 1.00 98.56 175 ALA A CA 1
ATOM 1261 C C . ALA A 1 175 ? -6.150 5.509 -1.989 1.00 98.56 175 ALA A C 1
ATOM 1263 O O . ALA A 1 175 ? -5.501 4.508 -2.294 1.00 98.56 175 ALA A O 1
ATOM 1264 N N . VAL A 1 176 ? -5.655 6.735 -2.116 1.00 98.69 176 VAL A N 1
ATOM 1265 C CA . VAL A 1 176 ? -4.276 7.027 -2.504 1.00 98.69 176 VAL A CA 1
ATOM 1266 C C . VAL A 1 176 ? -3.638 7.909 -1.444 1.00 98.69 176 VAL A C 1
ATOM 1268 O O . VAL A 1 176 ? -4.214 8.934 -1.087 1.00 98.69 176 VAL A O 1
ATOM 1271 N N . ALA A 1 177 ? -2.459 7.514 -0.966 1.00 97.94 177 ALA A N 1
ATOM 1272 C CA . ALA A 1 177 ? -1.615 8.286 -0.061 1.00 97.94 177 ALA A CA 1
ATOM 1273 C C . ALA A 1 177 ? -0.347 8.740 -0.799 1.00 97.94 177 ALA A C 1
ATOM 1275 O O . ALA A 1 177 ? 0.454 7.920 -1.251 1.00 97.94 177 ALA A O 1
ATOM 1276 N N . VAL A 1 178 ? -0.169 10.050 -0.926 1.00 96.94 178 VAL A N 1
ATOM 1277 C CA . VAL A 1 178 ? 0.998 10.677 -1.540 1.00 96.94 178 VAL A CA 1
ATOM 1278 C C . VAL A 1 178 ? 1.860 11.265 -0.436 1.00 96.94 178 VAL A C 1
ATOM 1280 O O . VAL A 1 178 ? 1.422 12.190 0.245 1.00 96.94 178 VAL A O 1
ATOM 1283 N N . SER A 1 179 ? 3.068 10.734 -0.257 1.00 92.62 179 SER A N 1
ATOM 1284 C CA . SER A 1 179 ? 3.962 11.204 0.803 1.00 92.62 179 SER A CA 1
ATOM 1285 C C . SER A 1 179 ? 4.871 12.351 0.362 1.00 92.62 179 SER A C 1
ATOM 1287 O O . SER A 1 179 ? 5.364 12.337 -0.771 1.00 92.62 179 SER A O 1
ATOM 1289 N N . GLY A 1 180 ? 5.164 13.271 1.278 1.00 89.62 180 GLY A N 1
ATOM 1290 C CA . GLY A 1 180 ? 6.129 14.359 1.119 1.00 89.62 180 GLY A CA 1
ATOM 1291 C C . GLY A 1 180 ? 6.288 15.167 2.411 1.00 89.62 180 GLY A C 1
ATOM 1292 O O . GLY A 1 180 ? 6.066 14.651 3.497 1.00 89.62 180 GLY A O 1
ATOM 1293 N N . ALA A 1 181 ? 6.665 16.447 2.309 1.00 85.62 181 ALA A N 1
ATOM 1294 C CA . ALA A 1 181 ? 6.738 17.335 3.481 1.00 85.62 181 ALA A CA 1
ATOM 1295 C C . ALA A 1 181 ? 5.355 17.631 4.105 1.00 85.62 181 ALA A C 1
ATOM 1297 O O . ALA A 1 181 ? 5.242 17.882 5.300 1.00 85.62 181 ALA A O 1
ATOM 1298 N N . GLU A 1 182 ? 4.312 17.611 3.277 1.00 90.19 182 GLU A N 1
ATOM 1299 C CA . GLU A 1 182 ? 2.904 17.527 3.664 1.00 90.19 182 GLU A CA 1
ATOM 1300 C C . GLU A 1 182 ? 2.345 16.334 2.893 1.00 90.19 182 GLU A C 1
ATOM 1302 O O . GLU A 1 182 ? 2.504 16.279 1.673 1.00 90.19 182 GLU A O 1
ATOM 1307 N N . ASP A 1 183 ? 1.702 15.399 3.578 1.00 94.19 183 ASP A N 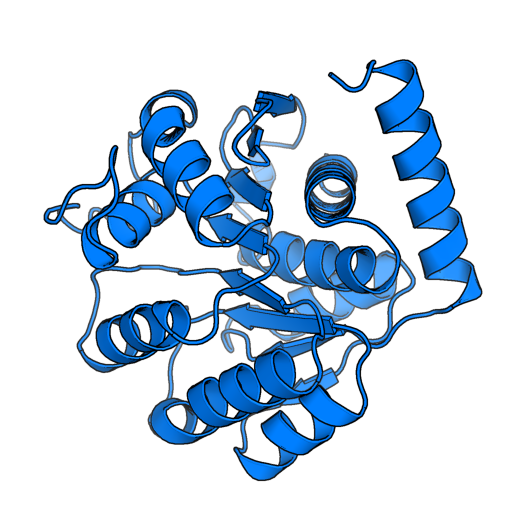1
ATOM 1308 C CA . ASP A 1 183 ? 1.115 14.222 2.949 1.00 94.19 183 ASP A CA 1
ATOM 1309 C C . ASP A 1 183 ? -0.290 14.537 2.420 1.00 94.19 183 ASP A C 1
ATOM 1311 O O . ASP A 1 183 ? -1.047 15.302 3.023 1.00 94.19 183 ASP A O 1
ATOM 1315 N N . LEU A 1 184 ? -0.670 13.911 1.307 1.00 96.06 184 LEU A N 1
ATOM 1316 C CA . LEU A 1 184 ? -2.012 13.982 0.724 1.00 96.06 184 LEU A CA 1
ATOM 1317 C C . LEU A 1 184 ? -2.655 12.605 0.751 1.00 96.06 184 LEU A C 1
ATOM 1319 O O . LEU A 1 184 ? -2.074 11.638 0.268 1.00 96.06 184 LEU A O 1
ATOM 1323 N N . ILE A 1 185 ? -3.897 12.526 1.214 1.00 97.50 185 ILE A N 1
ATOM 1324 C CA . ILE A 1 185 ? -4.699 11.306 1.149 1.00 97.50 185 ILE A CA 1
ATOM 1325 C C . ILE A 1 185 ? -6.017 11.612 0.448 1.00 97.50 185 ILE A C 1
ATOM 1327 O O . ILE A 1 185 ? -6.691 12.585 0.779 1.00 97.50 185 ILE A O 1
ATOM 1331 N N . THR A 1 186 ? -6.419 10.785 -0.512 1.00 97.94 186 THR A N 1
ATOM 1332 C CA . THR A 1 186 ? -7.698 10.949 -1.213 1.00 97.94 186 THR A CA 1
ATOM 1333 C C . THR A 1 186 ? -8.367 9.616 -1.512 1.00 97.94 186 THR A C 1
ATOM 1335 O O . THR A 1 186 ? -7.701 8.648 -1.861 1.00 97.94 186 THR A O 1
ATOM 1338 N N . ASP A 1 187 ? -9.694 9.577 -1.408 1.00 97.62 187 ASP A N 1
ATOM 1339 C CA . ASP A 1 187 ? -10.553 8.495 -1.914 1.00 97.62 187 ASP A CA 1
ATOM 1340 C C . ASP A 1 187 ? -11.161 8.834 -3.293 1.00 97.62 187 ASP A C 1
ATOM 1342 O O . ASP A 1 187 ? -12.068 8.168 -3.788 1.00 97.62 187 ASP A O 1
ATOM 1346 N N . GLY A 1 188 ? -10.696 9.923 -3.914 1.00 97.12 188 GLY A N 1
ATOM 1347 C CA . GLY A 1 188 ? -11.220 10.442 -5.172 1.00 97.12 188 GLY A CA 1
ATOM 1348 C C . GLY A 1 188 ? -12.428 11.376 -5.027 1.00 97.12 188 GLY A C 1
ATOM 1349 O O . GLY A 1 188 ? -12.827 12.012 -6.013 1.00 97.12 188 GLY A O 1
ATOM 1350 N N . THR A 1 189 ? -13.001 11.497 -3.828 1.00 95.00 189 THR A N 1
ATOM 1351 C CA . THR A 1 189 ? -14.117 12.406 -3.518 1.00 95.00 189 THR A CA 1
ATOM 1352 C C . THR A 1 189 ? -13.719 13.517 -2.552 1.00 95.00 189 THR A C 1
ATOM 1354 O O . THR A 1 189 ? -14.187 14.646 -2.699 1.00 95.00 189 THR A O 1
ATOM 1357 N N . CYS A 1 190 ? -12.813 13.237 -1.615 1.00 92.75 190 CYS A N 1
ATOM 1358 C CA . CYS A 1 190 ? -12.193 14.228 -0.744 1.00 92.75 190 CYS A CA 1
ATOM 1359 C C . CYS A 1 190 ? -10.666 14.149 -0.789 1.00 92.75 190 CYS A C 1
ATOM 1361 O O . CYS A 1 190 ? -10.101 13.110 -1.126 1.00 92.75 190 CYS A O 1
ATOM 1363 N N . ALA A 1 191 ? -10.007 15.243 -0.415 1.00 94.62 191 ALA A N 1
ATOM 1364 C CA . ALA A 1 191 ? -8.563 15.324 -0.236 1.00 94.62 191 ALA A CA 1
ATOM 1365 C C . ALA A 1 191 ? -8.264 15.782 1.196 1.00 94.62 191 ALA A C 1
ATOM 1367 O O . ALA A 1 191 ? -8.774 16.812 1.640 1.00 94.62 191 ALA A O 1
ATOM 1368 N N . LEU A 1 192 ? -7.460 15.002 1.909 1.00 94.94 192 LEU A N 1
ATOM 1369 C CA . LEU A 1 192 ? -6.963 15.284 3.248 1.00 94.94 192 LEU A CA 1
ATOM 1370 C C . LEU A 1 192 ? -5.490 15.659 3.138 1.00 94.94 192 LEU A C 1
ATOM 1372 O O . LEU A 1 192 ? -4.735 14.963 2.465 1.00 94.94 192 LEU A O 1
ATOM 1376 N N . TYR A 1 193 ? -5.098 16.734 3.812 1.00 93.38 193 TYR A N 1
ATOM 1377 C CA . TYR A 1 193 ? -3.707 17.157 3.907 1.00 93.38 193 TYR A CA 1
ATOM 1378 C C . TYR A 1 193 ? -3.228 16.957 5.339 1.00 93.38 193 TYR A C 1
ATOM 1380 O O . TYR A 1 193 ? -3.825 17.480 6.284 1.00 93.38 193 TYR A O 1
ATOM 1388 N N . CYS A 1 194 ? -2.178 16.163 5.495 1.00 90.81 194 CYS A N 1
ATOM 1389 C CA . CYS A 1 194 ? -1.631 15.759 6.777 1.00 90.81 194 CYS A CA 1
ATOM 1390 C C . CYS A 1 194 ? -0.252 16.387 6.956 1.00 90.81 194 CYS A C 1
ATOM 1392 O O . CYS A 1 194 ? 0.653 16.174 6.156 1.00 90.81 194 CYS A O 1
ATOM 1394 N N . ASN A 1 195 ? -0.104 17.157 8.030 1.00 88.81 195 ASN A N 1
ATOM 1395 C CA . ASN A 1 195 ? 1.159 17.773 8.416 1.00 88.81 195 ASN A CA 1
ATOM 1396 C C . ASN A 1 195 ? 1.777 16.994 9.577 1.00 88.81 195 ASN A C 1
ATOM 1398 O O . ASN A 1 195 ? 1.044 16.482 10.426 1.00 88.81 195 ASN A O 1
ATOM 1402 N N . GLY A 1 196 ? 3.108 16.947 9.625 1.00 84.88 196 GLY A N 1
ATOM 1403 C CA . GLY A 1 196 ? 3.854 16.247 10.661 1.00 84.88 196 GLY A CA 1
ATOM 1404 C C . GLY A 1 196 ? 5.132 15.607 10.133 1.00 84.88 196 GLY A C 1
ATOM 1405 O O . GLY A 1 196 ? 5.723 16.105 9.178 1.00 84.88 196 GLY A O 1
ATOM 1406 N N . GLY A 1 197 ? 5.551 14.511 10.758 1.00 84.94 197 GLY A N 1
ATOM 1407 C CA . GLY A 1 197 ? 6.762 13.796 10.402 1.00 84.94 197 GLY A CA 1
ATOM 1408 C C . GLY A 1 197 ? 8.016 14.503 10.893 1.00 84.94 197 GLY A C 1
ATOM 1409 O O . GLY A 1 197 ? 7.996 15.463 11.668 1.00 84.94 197 GLY A O 1
ATOM 1410 N N . SER A 1 198 ? 9.149 14.011 10.408 1.00 88.44 198 SER A N 1
ATOM 1411 C CA . SER A 1 198 ? 10.451 14.602 10.672 1.00 88.44 198 SER A CA 1
ATOM 1412 C C . SER A 1 198 ? 11.314 14.537 9.419 1.00 88.44 198 SER A C 1
ATOM 1414 O O . SER A 1 198 ? 11.382 13.472 8.803 1.00 88.44 198 SER A O 1
ATOM 1416 N N . PRO A 1 199 ? 12.084 15.593 9.094 1.00 87.81 199 PRO A N 1
ATOM 1417 C CA . PRO A 1 199 ? 13.105 15.530 8.046 1.00 87.81 199 PRO A CA 1
ATOM 1418 C C . PRO A 1 199 ? 14.126 14.393 8.245 1.00 87.81 199 PRO A C 1
ATOM 1420 O O . PRO A 1 199 ? 14.813 13.994 7.311 1.00 87.81 199 PRO A O 1
ATOM 1423 N N . MET A 1 200 ? 14.241 13.832 9.459 1.00 90.31 200 MET A N 1
ATOM 1424 C CA . MET A 1 200 ? 15.070 12.646 9.706 1.00 90.31 200 MET A CA 1
ATOM 1425 C C . MET A 1 200 ? 14.547 11.381 9.017 1.00 90.31 200 MET A C 1
ATOM 1427 O O . MET A 1 200 ? 15.337 10.476 8.768 1.00 90.31 200 MET A O 1
ATOM 1431 N N . MET A 1 201 ? 13.260 11.305 8.681 1.00 89.88 201 MET A N 1
ATOM 1432 C CA . MET A 1 201 ? 12.669 10.133 8.027 1.00 89.88 201 MET A CA 1
ATOM 1433 C C . MET A 1 201 ? 13.204 9.931 6.607 1.00 89.88 201 MET A C 1
ATOM 1435 O O . MET A 1 201 ? 13.378 8.794 6.182 1.00 89.88 201 MET A O 1
ATOM 1439 N N . GLU A 1 202 ? 13.575 11.007 5.907 1.00 87.69 202 GLU A N 1
ATOM 1440 C CA . GLU A 1 202 ? 14.267 10.928 4.609 1.00 87.69 202 GLU A CA 1
ATOM 1441 C C . GLU A 1 202 ? 15.698 10.382 4.744 1.00 87.69 202 GLU A C 1
ATOM 1443 O O . GLU A 1 202 ? 16.303 9.925 3.777 1.00 87.69 202 GLU A O 1
ATOM 1448 N N . ARG A 1 203 ? 16.249 10.390 5.964 1.00 90.81 203 ARG A N 1
ATOM 1449 C CA . ARG A 1 203 ? 17.599 9.904 6.274 1.00 90.81 203 ARG A CA 1
ATOM 1450 C C . ARG A 1 203 ? 17.615 8.471 6.803 1.00 90.81 203 ARG A C 1
ATOM 1452 O O . ARG A 1 203 ? 18.691 7.957 7.109 1.00 90.81 203 ARG A O 1
ATOM 1459 N N . ILE A 1 204 ? 16.453 7.828 6.915 1.00 91.44 204 ILE A N 1
ATOM 1460 C CA . ILE A 1 204 ? 16.303 6.453 7.391 1.00 91.44 204 ILE A CA 1
ATOM 1461 C C . ILE A 1 204 ? 15.712 5.620 6.257 1.00 91.44 204 ILE A C 1
ATOM 1463 O O . ILE A 1 204 ? 14.565 5.803 5.843 1.00 91.44 204 ILE A O 1
ATOM 1467 N N . THR A 1 205 ? 16.503 4.673 5.751 1.00 91.75 205 THR A N 1
ATOM 1468 C CA . THR A 1 205 ? 16.020 3.760 4.714 1.00 91.75 205 THR A CA 1
ATOM 1469 C C . THR A 1 205 ? 14.796 2.992 5.211 1.00 91.75 205 THR A C 1
ATOM 1471 O O . THR A 1 205 ? 14.786 2.441 6.311 1.00 91.75 205 THR A O 1
ATOM 1474 N N . GLY A 1 206 ? 13.746 2.969 4.395 1.00 90.50 206 GLY A N 1
ATOM 1475 C CA . GLY A 1 206 ? 12.536 2.209 4.677 1.00 90.50 206 GLY A CA 1
ATOM 1476 C C . GLY A 1 206 ? 11.440 2.911 5.462 1.00 90.50 206 GLY A C 1
ATOM 1477 O O . GLY A 1 206 ? 10.395 2.290 5.596 1.00 90.50 206 GLY A O 1
ATOM 1478 N N . CYS A 1 207 ? 11.581 4.175 5.883 1.00 92.19 207 CYS A N 1
ATOM 1479 C CA . CYS A 1 207 ? 10.459 4.924 6.480 1.00 92.19 207 CYS A CA 1
ATOM 1480 C C . CYS A 1 207 ? 9.221 4.961 5.566 1.00 92.19 207 CYS A C 1
ATOM 1482 O O . CYS A 1 207 ? 8.100 4.738 6.013 1.00 92.19 207 CYS A O 1
ATOM 1484 N N . GLY A 1 208 ? 9.414 5.162 4.260 1.00 91.56 208 GLY A N 1
ATOM 1485 C CA . GLY A 1 208 ? 8.308 5.077 3.304 1.00 91.56 208 GLY A CA 1
ATOM 1486 C C . GLY A 1 208 ? 7.741 3.658 3.159 1.00 91.56 208 GLY A C 1
ATOM 1487 O O . GLY A 1 208 ? 6.529 3.469 3.095 1.00 91.56 208 GLY A O 1
ATOM 1488 N N . CYS A 1 209 ? 8.599 2.638 3.133 1.00 94.12 209 CYS A N 1
ATOM 1489 C CA . CYS A 1 209 ? 8.144 1.258 2.967 1.00 94.12 209 CYS A CA 1
ATOM 1490 C C . CYS A 1 209 ? 7.409 0.740 4.210 1.00 94.12 209 CYS A C 1
ATOM 1492 O O . CYS A 1 209 ? 6.446 -0.015 4.073 1.00 94.12 209 CYS A O 1
ATOM 1494 N N . SER A 1 210 ? 7.842 1.139 5.409 1.00 95.69 210 SER A N 1
ATOM 1495 C CA . SER A 1 210 ? 7.184 0.782 6.665 1.00 95.69 210 SER A CA 1
ATOM 1496 C C . SER A 1 210 ? 5.805 1.426 6.775 1.00 95.69 210 SER A C 1
ATOM 1498 O O . SER A 1 210 ? 4.875 0.746 7.203 1.00 95.69 210 SER A O 1
ATOM 1500 N N . LEU A 1 211 ? 5.628 2.657 6.275 1.00 95.38 211 LEU A N 1
ATOM 1501 C CA . LEU A 1 211 ? 4.309 3.277 6.116 1.00 95.38 211 LEU A CA 1
ATOM 1502 C C . LEU A 1 211 ? 3.358 2.384 5.309 1.00 95.38 211 LEU A C 1
ATOM 1504 O O . LEU A 1 211 ? 2.234 2.143 5.739 1.00 95.38 211 LEU A O 1
ATOM 1508 N N . GLY A 1 212 ? 3.811 1.835 4.178 1.00 97.12 212 GLY A N 1
ATOM 1509 C CA . GLY A 1 212 ? 3.013 0.899 3.379 1.00 97.12 212 GLY A CA 1
ATOM 1510 C C . GLY A 1 212 ? 2.592 -0.357 4.156 1.00 97.12 212 GLY A C 1
ATOM 1511 O O . GLY A 1 212 ? 1.430 -0.763 4.094 1.00 97.12 212 GLY A O 1
ATOM 1512 N N . GLY A 1 213 ? 3.504 -0.924 4.953 1.00 97.81 213 GLY A N 1
ATOM 1513 C CA . GLY A 1 213 ? 3.212 -2.057 5.837 1.00 97.81 213 GLY A CA 1
ATOM 1514 C C . GLY A 1 213 ? 2.197 -1.724 6.936 1.00 97.81 213 GLY A C 1
ATOM 1515 O O . GLY A 1 213 ? 1.262 -2.493 7.159 1.00 97.81 213 GLY A O 1
ATOM 1516 N N . VAL A 1 214 ? 2.337 -0.565 7.587 1.00 98.06 214 VAL A N 1
ATOM 1517 C CA . VAL A 1 214 ? 1.401 -0.075 8.614 1.00 98.06 214 VAL A CA 1
ATOM 1518 C C . VAL A 1 214 ? 0.014 0.175 8.020 1.00 98.06 214 VAL A C 1
ATOM 1520 O O . VAL A 1 214 ? -0.986 -0.266 8.584 1.00 98.06 214 VAL A O 1
ATOM 1523 N N . ILE A 1 215 ? -0.066 0.818 6.851 1.00 98.50 215 ILE A N 1
ATOM 1524 C CA . ILE A 1 215 ? -1.333 1.025 6.138 1.00 98.50 215 ILE A CA 1
ATOM 1525 C C . ILE A 1 215 ? -2.010 -0.321 5.851 1.00 98.50 215 ILE A C 1
ATOM 1527 O O . ILE A 1 215 ? -3.226 -0.428 6.002 1.00 98.50 215 ILE A O 1
ATOM 1531 N N . ALA A 1 216 ? -1.252 -1.364 5.492 1.00 98.62 216 ALA A N 1
ATOM 1532 C CA . ALA A 1 216 ? -1.821 -2.691 5.277 1.00 98.62 216 ALA A CA 1
ATOM 1533 C C . ALA A 1 216 ? -2.423 -3.278 6.562 1.00 98.62 216 ALA A C 1
ATOM 1535 O O . ALA A 1 216 ? -3.514 -3.843 6.499 1.00 98.62 216 ALA A O 1
ATOM 1536 N N . VAL A 1 217 ? -1.787 -3.095 7.726 1.00 98.69 217 VAL A N 1
ATOM 1537 C CA . VAL A 1 217 ? -2.357 -3.516 9.021 1.00 98.69 217 VAL A CA 1
ATOM 1538 C C . VAL A 1 217 ? -3.709 -2.845 9.264 1.00 98.69 217 VAL A C 1
ATOM 1540 O O . VAL A 1 217 ? -4.687 -3.533 9.539 1.00 98.69 217 VAL A O 1
ATOM 1543 N N . TYR A 1 218 ? -3.813 -1.526 9.083 1.00 98.56 218 TYR A N 1
ATOM 1544 C CA . TYR A 1 218 ? -5.094 -0.833 9.257 1.00 98.56 218 TYR A CA 1
ATOM 1545 C C . TYR A 1 218 ? -6.131 -1.202 8.193 1.00 98.56 218 TYR A C 1
ATOM 1547 O O . TYR A 1 218 ? -7.320 -1.300 8.499 1.00 98.56 218 TYR A O 1
ATOM 1555 N N . ALA A 1 219 ? -5.706 -1.471 6.957 1.00 98.56 219 ALA A N 1
ATOM 1556 C CA . ALA A 1 219 ? -6.604 -1.884 5.880 1.00 98.56 219 ALA A CA 1
ATOM 1557 C C . ALA A 1 219 ? -7.334 -3.200 6.188 1.00 98.56 219 ALA A C 1
ATOM 1559 O O . ALA A 1 219 ? -8.377 -3.463 5.600 1.00 98.56 219 ALA A O 1
ATOM 1560 N N . ALA A 1 220 ? -6.821 -4.014 7.116 1.00 98.31 220 ALA A N 1
ATOM 1561 C CA . ALA A 1 220 ? -7.487 -5.231 7.564 1.00 98.31 220 ALA A CA 1
ATOM 1562 C C . ALA A 1 220 ? -8.755 -4.980 8.401 1.00 98.31 220 ALA A C 1
ATOM 1564 O O . ALA A 1 220 ? -9.582 -5.884 8.511 1.00 98.31 220 ALA A O 1
ATOM 1565 N N . VAL A 1 221 ? -8.905 -3.797 9.010 1.00 98.38 221 VAL A N 1
ATOM 1566 C CA . VAL A 1 221 ? -9.961 -3.531 10.007 1.00 98.38 221 VAL A CA 1
ATOM 1567 C C . VAL A 1 221 ? -10.847 -2.327 9.687 1.00 98.38 221 VAL A C 1
ATOM 1569 O O . VAL A 1 221 ? -11.938 -2.215 10.242 1.00 98.38 221 VAL A O 1
ATOM 1572 N N . VAL A 1 222 ? -10.418 -1.426 8.800 1.00 98.06 222 VAL A N 1
ATOM 1573 C CA . VAL A 1 222 ? -11.165 -0.206 8.451 1.00 98.06 222 VAL A CA 1
ATOM 1574 C C . VAL A 1 222 ? -11.141 0.089 6.951 1.00 98.06 222 VAL A C 1
ATOM 1576 O O . VAL A 1 222 ? -10.465 -0.577 6.170 1.00 98.06 222 VAL A O 1
ATOM 1579 N N . SER A 1 223 ? -11.911 1.098 6.533 1.00 97.69 223 SER A N 1
ATOM 1580 C CA . SER A 1 223 ? -11.985 1.512 5.131 1.00 97.69 223 SER A CA 1
ATOM 1581 C C . SER A 1 223 ? -10.636 2.035 4.605 1.00 97.69 223 SER A C 1
ATOM 1583 O O . SER A 1 223 ? -9.832 2.558 5.383 1.00 97.69 223 SER A O 1
ATOM 1585 N N . PRO A 1 224 ? -10.394 1.972 3.280 1.00 98.19 224 PRO A N 1
ATOM 1586 C CA . PRO A 1 224 ? -9.130 2.396 2.676 1.00 98.19 224 PRO A CA 1
ATOM 1587 C C . PRO A 1 224 ? -8.677 3.812 3.049 1.00 98.19 224 PRO A C 1
ATOM 1589 O O . PRO A 1 224 ? -7.505 4.026 3.354 1.00 98.19 224 PRO A O 1
ATOM 1592 N N . LEU A 1 225 ? -9.608 4.774 3.071 1.00 97.56 225 LEU A N 1
ATOM 1593 C CA . LEU A 1 225 ? -9.316 6.165 3.424 1.00 97.56 225 LEU A CA 1
ATOM 1594 C C . LEU A 1 225 ? -8.835 6.294 4.876 1.00 97.56 225 LEU A C 1
ATOM 1596 O O . LEU A 1 225 ? -7.845 6.973 5.141 1.00 97.56 225 LEU A O 1
ATOM 1600 N N . ILE A 1 226 ? -9.514 5.622 5.810 1.00 97.56 226 ILE A N 1
ATOM 1601 C CA . ILE A 1 226 ? -9.157 5.658 7.233 1.00 97.56 226 ILE A CA 1
ATOM 1602 C C . ILE A 1 226 ? -7.854 4.902 7.479 1.00 97.56 226 ILE A C 1
ATOM 1604 O O . ILE A 1 226 ? -7.033 5.370 8.260 1.00 97.56 226 ILE A O 1
ATOM 1608 N N . ALA A 1 227 ? -7.622 3.784 6.790 1.00 98.12 227 ALA A N 1
ATOM 1609 C CA . ALA A 1 227 ? -6.371 3.040 6.890 1.00 98.12 227 ALA A CA 1
ATOM 1610 C C . ALA A 1 227 ? -5.164 3.863 6.420 1.00 98.12 227 ALA A C 1
ATOM 1612 O O . ALA A 1 227 ? -4.155 3.931 7.124 1.00 98.12 227 ALA A O 1
ATOM 1613 N N . ALA A 1 228 ? -5.288 4.539 5.273 1.00 97.44 228 ALA A N 1
ATOM 1614 C CA . ALA A 1 228 ? -4.274 5.464 4.777 1.00 97.44 228 ALA A CA 1
ATOM 1615 C C . ALA A 1 228 ? -4.029 6.616 5.767 1.00 97.44 228 ALA A C 1
ATOM 1617 O O . ALA A 1 228 ? -2.882 6.917 6.089 1.00 97.44 228 ALA A O 1
ATOM 1618 N N . PHE A 1 229 ? -5.100 7.199 6.318 1.00 96.00 229 PHE A N 1
ATOM 1619 C CA . PHE A 1 229 ? -5.011 8.250 7.335 1.00 96.00 229 PHE A CA 1
ATOM 1620 C C . PHE A 1 229 ? -4.304 7.790 8.612 1.00 96.00 229 PHE A C 1
ATOM 1622 O O . PHE A 1 229 ? -3.393 8.471 9.075 1.00 96.00 229 PHE A O 1
ATOM 1629 N N . CYS A 1 230 ? -4.663 6.626 9.159 1.00 95.31 230 CYS A N 1
ATOM 1630 C CA . CYS A 1 230 ? -4.024 6.087 10.361 1.00 95.31 230 CYS A CA 1
ATOM 1631 C C . CYS A 1 230 ? -2.532 5.844 10.137 1.00 95.31 230 CYS A C 1
ATOM 1633 O O . CYS A 1 230 ? -1.720 6.273 10.952 1.00 95.31 230 CYS A O 1
ATOM 1635 N N . GLY A 1 231 ? -2.166 5.214 9.016 1.00 92.56 231 GLY A N 1
ATOM 1636 C CA . GLY A 1 231 ? -0.763 4.967 8.695 1.00 92.56 231 GLY A CA 1
ATOM 1637 C C . GLY A 1 231 ? 0.046 6.256 8.605 1.00 92.56 231 GLY A C 1
ATOM 1638 O O . GLY A 1 231 ? 1.093 6.361 9.240 1.00 92.56 231 GLY A O 1
ATOM 1639 N N . THR A 1 232 ? -0.466 7.258 7.885 1.00 88.94 232 THR A N 1
ATOM 1640 C CA . THR A 1 232 ? 0.201 8.558 7.744 1.00 88.94 232 THR A CA 1
ATOM 1641 C C . THR A 1 232 ? 0.338 9.292 9.078 1.00 88.94 232 THR A C 1
ATOM 1643 O O . THR A 1 232 ? 1.339 9.959 9.282 1.00 88.94 232 THR A O 1
ATOM 1646 N N . GLN A 1 233 ? -0.614 9.168 10.010 1.00 82.31 233 GLN A N 1
ATOM 1647 C CA . GLN A 1 233 ? -0.557 9.872 11.301 1.00 82.31 233 GLN A CA 1
ATOM 1648 C C . GLN A 1 233 ? 0.359 9.221 12.351 1.00 82.31 233 GLN A C 1
ATOM 1650 O O . GLN A 1 233 ? 0.742 9.891 13.304 1.00 82.31 233 GLN A O 1
ATOM 1655 N N . LEU A 1 234 ? 0.698 7.936 12.218 1.00 64.19 234 LEU A N 1
ATOM 1656 C CA . LEU A 1 234 ? 1.494 7.201 13.217 1.00 64.19 234 LEU A CA 1
ATOM 1657 C C . LEU A 1 234 ? 3.006 7.304 13.007 1.00 64.19 234 LEU A C 1
ATOM 1659 O O . LEU A 1 234 ? 3.777 6.928 13.887 1.00 64.19 234 LEU A O 1
ATOM 1663 N N . ILE A 1 235 ? 3.428 7.806 11.848 1.00 53.94 235 ILE A N 1
ATOM 1664 C CA . ILE A 1 235 ? 4.835 8.046 11.508 1.00 53.94 235 ILE A CA 1
ATOM 1665 C C . ILE A 1 235 ? 5.100 9.561 11.566 1.00 53.94 235 ILE A C 1
ATOM 1667 O O . ILE A 1 235 ? 5.872 10.101 10.788 1.00 53.94 235 ILE A O 1
ATOM 1671 N N . ILE A 1 236 ? 4.425 10.266 12.479 1.00 37.16 236 ILE A N 1
ATOM 1672 C CA . I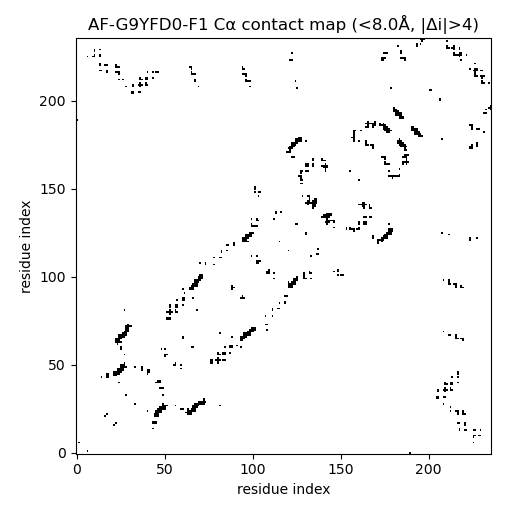LE A 1 236 ? 4.533 11.714 12.703 1.00 37.16 236 ILE A CA 1
ATOM 1673 C C . ILE A 1 236 ? 5.022 11.986 14.117 1.00 37.16 236 ILE A C 1
ATOM 1675 O O . ILE A 1 236 ? 4.430 11.422 15.063 1.00 37.16 236 ILE A O 1
#